Protein AF-A0A7W1RZV7-F1 (afdb_monomer_lite)

Structure (mmCIF, N/CA/C/O backbone):
data_AF-A0A7W1RZV7-F1
#
_entry.id   AF-A0A7W1RZV7-F1
#
loop_
_atom_site.group_PDB
_atom_site.id
_atom_site.type_symbol
_atom_site.label_atom_id
_atom_site.label_alt_id
_atom_site.label_comp_id
_atom_site.label_asym_id
_atom_site.label_entity_id
_atom_site.label_seq_id
_atom_site.pdbx_PDB_ins_code
_atom_site.Cartn_x
_atom_site.Cartn_y
_atom_site.Cartn_z
_atom_site.occupancy
_atom_site.B_iso_or_equiv
_atom_site.auth_seq_id
_atom_site.auth_comp_id
_atom_site.auth_asym_id
_atom_site.auth_atom_id
_atom_site.pdbx_PDB_model_num
ATOM 1 N N . ALA A 1 1 ? 4.632 -52.947 -10.128 1.00 43.88 1 ALA A N 1
ATOM 2 C CA . ALA A 1 1 ? 5.391 -51.691 -9.987 1.00 43.88 1 ALA A CA 1
ATOM 3 C C . ALA A 1 1 ? 4.557 -50.748 -9.134 1.00 43.88 1 ALA A C 1
ATOM 5 O O . ALA A 1 1 ? 3.543 -50.253 -9.605 1.00 43.88 1 ALA A O 1
ATOM 6 N N . THR A 1 2 ? 4.901 -50.614 -7.857 1.00 37.84 2 THR A N 1
ATOM 7 C CA . THR A 1 2 ? 4.129 -49.839 -6.877 1.00 37.84 2 THR A CA 1
ATOM 8 C C . THR A 1 2 ? 4.769 -48.458 -6.774 1.00 37.84 2 THR A C 1
ATOM 10 O O . THR A 1 2 ? 5.942 -48.366 -6.418 1.00 37.84 2 THR A O 1
ATOM 13 N N . LEU A 1 3 ? 4.042 -47.400 -7.146 1.00 41.28 3 LEU A N 1
ATOM 14 C CA . LEU A 1 3 ? 4.516 -46.022 -7.005 1.00 41.28 3 LEU A CA 1
ATOM 15 C C . LEU A 1 3 ? 4.566 -45.650 -5.518 1.00 41.28 3 LEU A C 1
ATOM 17 O O . LEU A 1 3 ? 3.535 -45.599 -4.852 1.00 41.28 3 LEU A O 1
ATOM 21 N N . ALA A 1 4 ? 5.767 -45.381 -5.010 1.00 38.34 4 ALA A N 1
ATOM 22 C CA . ALA A 1 4 ? 5.963 -44.762 -3.709 1.00 38.34 4 ALA A CA 1
ATOM 23 C C . ALA A 1 4 ? 5.724 -43.250 -3.840 1.00 38.34 4 ALA A C 1
ATOM 25 O O . ALA A 1 4 ? 6.467 -42.557 -4.532 1.00 38.34 4 ALA A O 1
ATOM 26 N N . ALA A 1 5 ? 4.676 -42.747 -3.189 1.00 40.91 5 ALA A N 1
ATOM 27 C CA . ALA A 1 5 ? 4.451 -41.318 -3.027 1.00 40.91 5 ALA A CA 1
ATOM 28 C C . ALA A 1 5 ? 5.449 -40.772 -1.996 1.00 40.91 5 ALA A C 1
ATOM 30 O O . ALA A 1 5 ? 5.376 -41.089 -0.809 1.00 40.91 5 ALA A O 1
ATOM 31 N N . THR A 1 6 ? 6.399 -39.961 -2.450 1.00 38.22 6 THR A N 1
ATOM 32 C CA . THR A 1 6 ? 7.282 -39.182 -1.583 1.00 38.22 6 THR A CA 1
ATOM 33 C C . THR A 1 6 ? 6.483 -38.049 -0.945 1.00 38.22 6 THR A C 1
ATOM 35 O O . THR A 1 6 ? 6.155 -37.054 -1.586 1.00 38.22 6 THR A O 1
ATOM 38 N N . PHE A 1 7 ? 6.166 -38.196 0.341 1.00 38.28 7 PHE A N 1
ATOM 39 C CA . PHE A 1 7 ? 5.696 -37.089 1.166 1.00 38.28 7 PHE A CA 1
ATOM 40 C C . PHE A 1 7 ? 6.857 -36.113 1.386 1.00 38.28 7 PHE A C 1
ATOM 42 O O . PHE A 1 7 ? 7.828 -36.433 2.072 1.00 38.28 7 PHE A O 1
ATOM 49 N N . VAL A 1 8 ? 6.757 -34.915 0.811 1.00 42.56 8 VAL A N 1
ATOM 50 C CA . VAL A 1 8 ? 7.601 -33.786 1.210 1.00 42.56 8 VAL A CA 1
ATOM 51 C C . VAL A 1 8 ? 7.093 -33.316 2.570 1.00 42.56 8 VAL A C 1
ATOM 53 O O . VAL A 1 8 ? 5.969 -32.830 2.689 1.00 42.56 8 VAL A O 1
ATOM 56 N N . ALA A 1 9 ? 7.899 -33.516 3.609 1.00 41.56 9 ALA A N 1
ATOM 57 C CA . ALA A 1 9 ? 7.605 -33.009 4.940 1.00 41.56 9 ALA A CA 1
ATOM 58 C C . ALA A 1 9 ? 7.551 -31.473 4.912 1.00 41.56 9 ALA A C 1
ATOM 60 O O . ALA A 1 9 ? 8.432 -30.824 4.344 1.00 41.56 9 ALA A O 1
ATOM 61 N N . ALA A 1 10 ? 6.524 -30.895 5.537 1.00 43.62 10 ALA A N 1
ATOM 62 C CA . ALA A 1 10 ? 6.472 -29.460 5.789 1.00 43.62 10 ALA A CA 1
ATOM 63 C C . ALA A 1 10 ? 7.695 -29.034 6.629 1.00 43.62 10 ALA A C 1
ATOM 65 O O . ALA A 1 10 ? 8.123 -29.802 7.499 1.00 43.62 10 ALA A O 1
ATOM 66 N N . PRO A 1 11 ? 8.270 -27.839 6.397 1.00 48.16 11 PRO A N 1
ATOM 67 C CA . PRO A 1 11 ? 9.426 -27.386 7.159 1.00 48.16 11 PRO A CA 1
ATOM 68 C C . PRO A 1 11 ? 9.093 -27.335 8.653 1.00 48.16 11 PRO A C 1
ATOM 70 O O . PRO A 1 11 ? 8.019 -26.880 9.057 1.00 48.16 11 PRO A O 1
ATOM 73 N N . ALA A 1 12 ? 10.020 -27.833 9.473 1.00 49.38 12 ALA A N 1
ATOM 74 C CA . ALA A 1 12 ? 9.875 -27.873 10.920 1.00 49.38 12 ALA A CA 1
ATOM 75 C C . ALA A 1 12 ? 9.650 -26.464 11.485 1.00 49.38 12 ALA A C 1
ATOM 77 O O . ALA A 1 12 ? 10.332 -25.511 11.106 1.00 49.38 12 ALA A O 1
ATOM 78 N N . LYS A 1 13 ? 8.697 -26.340 12.416 1.00 44.41 13 LYS A N 1
ATOM 79 C CA . LYS A 1 13 ? 8.433 -25.087 13.123 1.00 44.41 13 LYS A CA 1
ATOM 80 C C . LYS A 1 13 ? 9.678 -24.717 13.954 1.00 44.41 13 LYS A C 1
ATOM 82 O O . LYS A 1 13 ? 10.073 -25.517 14.803 1.00 44.41 13 LYS A O 1
ATOM 87 N N . PRO A 1 14 ? 10.297 -23.549 13.736 1.00 48.47 14 PRO A N 1
ATOM 88 C CA . PRO A 1 14 ? 11.437 -23.091 14.533 1.00 48.47 14 PRO A CA 1
ATOM 89 C C . PRO A 1 14 ? 11.080 -22.924 16.026 1.00 48.47 14 PRO A C 1
ATOM 91 O O . PRO A 1 14 ? 9.903 -22.754 16.371 1.00 48.47 14 PRO A O 1
ATOM 94 N N . PRO A 1 15 ? 12.079 -22.999 16.928 1.00 41.41 15 PRO A N 1
ATOM 95 C CA . PRO A 1 15 ? 11.865 -23.042 18.372 1.00 41.41 15 PRO A CA 1
ATOM 96 C C . PRO A 1 15 ? 11.201 -21.764 18.930 1.00 41.41 15 PRO A C 1
ATOM 98 O O . PRO A 1 15 ? 11.397 -20.668 18.403 1.00 41.41 15 PRO A O 1
ATOM 101 N N . PRO A 1 16 ? 10.430 -21.880 20.030 1.00 49.38 16 P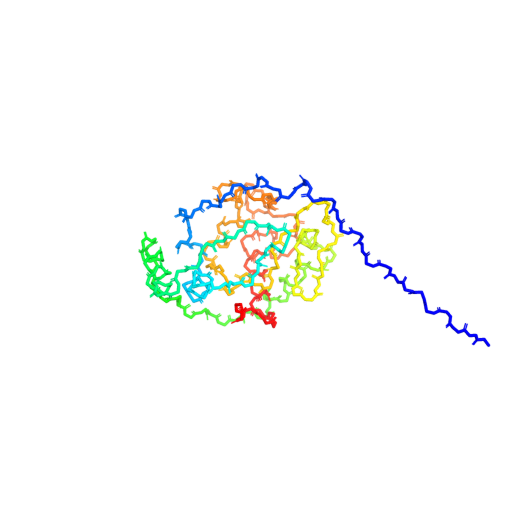RO A N 1
ATOM 102 C CA . PRO A 1 16 ? 9.517 -20.841 20.526 1.00 49.38 16 PRO A CA 1
ATOM 103 C C . PRO A 1 16 ? 10.180 -19.569 21.089 1.00 49.38 16 PRO A C 1
ATOM 105 O O . PRO A 1 16 ? 9.471 -18.615 21.402 1.00 49.38 16 PRO A O 1
ATOM 108 N N . THR A 1 17 ? 11.506 -19.516 21.215 1.00 47.91 17 THR A N 1
ATOM 109 C CA . THR A 1 17 ? 12.229 -18.429 21.899 1.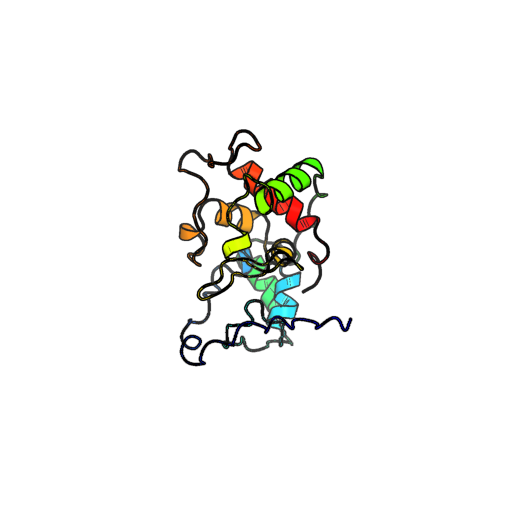00 47.91 17 THR A CA 1
ATOM 110 C C . THR A 1 17 ? 12.675 -17.273 20.996 1.00 47.91 17 THR A C 1
ATOM 112 O O . THR A 1 17 ? 13.145 -16.271 21.517 1.00 47.91 17 THR A O 1
ATOM 115 N N . MET A 1 18 ? 12.488 -17.343 19.671 1.00 47.22 18 MET A N 1
ATOM 116 C CA . MET A 1 18 ? 12.805 -16.231 18.747 1.00 47.22 18 MET A CA 1
ATOM 117 C C . MET A 1 18 ? 11.629 -15.266 18.482 1.00 47.22 18 MET A C 1
ATOM 119 O O . MET A 1 18 ? 11.774 -14.307 17.731 1.00 47.22 18 MET A O 1
ATOM 123 N N . TYR A 1 19 ? 10.453 -15.496 19.080 1.00 53.09 19 TYR A N 1
ATOM 124 C CA . TYR A 1 19 ? 9.195 -14.841 18.671 1.00 53.09 19 TYR A CA 1
ATOM 125 C C . TYR A 1 19 ? 8.619 -13.819 19.667 1.00 53.09 19 TYR A C 1
ATOM 127 O O . TYR A 1 19 ? 7.520 -13.309 19.437 1.00 53.09 19 TYR A O 1
ATOM 135 N N . ALA A 1 20 ? 9.316 -13.528 20.770 1.00 49.06 20 ALA A N 1
ATOM 136 C CA . ALA A 1 20 ? 8.709 -12.873 21.933 1.00 49.06 20 ALA A CA 1
ATOM 137 C C . ALA A 1 20 ? 8.856 -11.338 22.025 1.00 49.06 20 ALA A C 1
ATOM 139 O O . ALA A 1 20 ? 8.006 -10.723 22.659 1.00 49.06 20 ALA A O 1
ATOM 140 N N . ASP A 1 21 ? 9.812 -10.687 21.350 1.00 58.44 21 ASP A N 1
ATOM 141 C CA . ASP A 1 21 ? 10.202 -9.314 21.745 1.00 58.44 21 ASP A CA 1
ATOM 142 C C . ASP A 1 21 ? 10.039 -8.235 20.657 1.00 58.44 21 ASP A C 1
ATOM 144 O O . ASP A 1 21 ? 10.818 -7.283 20.596 1.00 58.44 21 ASP A O 1
ATOM 148 N N . ARG A 1 22 ? 9.028 -8.327 19.776 1.00 67.75 22 ARG A N 1
ATOM 149 C CA . ARG A 1 22 ? 8.670 -7.154 18.950 1.00 67.75 22 ARG A CA 1
ATOM 150 C C . ARG A 1 22 ? 7.714 -6.239 19.719 1.00 67.75 22 ARG A C 1
ATOM 152 O O . ARG A 1 22 ? 6.613 -6.690 20.047 1.00 67.75 22 ARG A O 1
ATOM 159 N N . PRO A 1 23 ? 8.082 -4.965 19.966 1.00 77.50 23 PRO A N 1
ATOM 160 C CA . PRO A 1 23 ? 7.187 -4.021 20.618 1.00 77.50 23 PRO A CA 1
ATOM 161 C C . PRO A 1 23 ? 5.924 -3.812 19.779 1.00 77.50 23 PRO A C 1
ATOM 163 O O . PRO A 1 23 ? 5.917 -4.015 18.558 1.00 77.50 23 PRO A O 1
ATOM 166 N N . ALA A 1 24 ? 4.849 -3.388 20.445 1.00 83.06 24 ALA A N 1
ATOM 167 C CA . ALA A 1 24 ? 3.636 -2.982 19.753 1.00 83.06 24 ALA A CA 1
ATOM 168 C C . ALA A 1 24 ? 3.963 -1.901 18.707 1.00 83.06 24 ALA A C 1
ATOM 170 O O . ALA A 1 24 ? 4.771 -1.008 18.981 1.00 83.06 24 ALA A O 1
ATOM 171 N N . PRO A 1 25 ? 3.376 -1.980 17.500 1.00 84.62 25 PRO A N 1
ATOM 172 C CA . PRO A 1 25 ? 3.656 -1.005 16.459 1.00 84.62 25 PRO A CA 1
ATOM 173 C C . PRO A 1 25 ? 3.166 0.381 16.884 1.00 84.62 25 PRO A C 1
ATOM 175 O O . PRO A 1 25 ? 2.101 0.518 17.488 1.00 84.62 25 PRO A O 1
ATOM 178 N N . HIS A 1 26 ? 3.913 1.419 16.511 1.00 88.00 26 HIS A N 1
ATOM 179 C CA . HIS A 1 26 ? 3.430 2.789 16.635 1.00 88.00 26 HIS A CA 1
ATOM 180 C C . HIS A 1 26 ? 2.193 2.988 15.754 1.00 88.00 26 HIS A C 1
ATOM 182 O O . HIS A 1 26 ? 2.196 2.648 14.571 1.00 88.00 26 HIS A O 1
ATOM 188 N N . LEU A 1 27 ? 1.139 3.565 16.332 1.00 89.62 27 LEU A N 1
ATOM 189 C CA . LEU A 1 27 ? -0.124 3.835 15.636 1.00 89.62 27 LEU A CA 1
ATOM 190 C C . LEU A 1 27 ? -0.224 5.272 15.114 1.00 89.62 27 LEU A C 1
ATOM 192 O O . LEU A 1 27 ? -1.259 5.648 14.575 1.00 89.62 27 LEU A O 1
ATOM 196 N N . THR A 1 28 ? 0.847 6.062 15.240 1.00 90.31 28 THR A N 1
ATOM 197 C CA . THR A 1 28 ? 0.875 7.486 14.875 1.00 90.31 28 THR A CA 1
ATOM 198 C C . THR A 1 28 ? 0.350 7.737 13.467 1.00 90.31 28 THR A C 1
ATOM 200 O O . THR A 1 28 ? -0.430 8.656 13.289 1.00 90.31 28 THR A O 1
ATOM 203 N N . GLN A 1 29 ? 0.723 6.899 12.493 1.00 91.75 29 GLN A N 1
ATOM 204 C CA . GLN A 1 29 ? 0.330 7.045 11.084 1.00 91.75 29 GLN A CA 1
ATOM 205 C C . GLN A 1 29 ? -0.828 6.122 10.674 1.00 91.75 29 GLN A C 1
ATOM 207 O O . GLN A 1 29 ? -1.108 5.973 9.487 1.00 91.75 29 GLN A O 1
ATOM 212 N N . ALA A 1 30 ? -1.506 5.461 11.621 1.00 94.50 30 ALA A N 1
ATOM 213 C CA . ALA A 1 30 ? -2.527 4.461 11.299 1.00 94.50 30 ALA A CA 1
ATOM 214 C C . ALA A 1 30 ? -3.658 5.039 10.429 1.00 94.50 30 ALA A C 1
ATOM 216 O O . ALA A 1 30 ? -4.078 4.391 9.473 1.00 94.50 30 ALA A O 1
ATOM 217 N N . GLY A 1 31 ? -4.087 6.272 10.712 1.00 96.50 31 GLY A N 1
ATOM 218 C CA . GLY A 1 31 ? -5.152 6.956 9.976 1.00 96.50 31 GLY A CA 1
ATOM 219 C C . GLY A 1 31 ? -4.792 7.407 8.560 1.00 96.50 31 GLY A C 1
ATOM 220 O O . GLY A 1 31 ? -5.653 7.417 7.679 1.00 96.50 31 GLY A O 1
ATOM 221 N N . ASP A 1 32 ? -3.524 7.751 8.328 1.00 96.31 32 ASP A N 1
ATOM 222 C CA . ASP A 1 32 ? -3.000 8.062 6.993 1.00 96.31 32 ASP A CA 1
ATOM 223 C C . ASP A 1 32 ? -2.730 6.791 6.174 1.00 96.31 32 ASP A C 1
ATOM 225 O O . ASP A 1 32 ? -2.926 6.749 4.959 1.00 96.31 32 ASP A O 1
ATOM 229 N N . LYS A 1 33 ? -2.326 5.717 6.853 1.00 96.19 33 LYS A N 1
ATOM 230 C CA . LYS A 1 33 ? -1.939 4.449 6.244 1.00 96.19 33 LYS A CA 1
ATOM 231 C C . LYS A 1 33 ? -3.112 3.565 5.847 1.00 96.19 33 LYS A C 1
ATOM 233 O O . LYS A 1 33 ? -3.096 3.001 4.753 1.00 96.19 33 LYS A O 1
ATOM 238 N N . LEU A 1 34 ? -4.069 3.358 6.750 1.00 96.88 34 LEU A N 1
ATOM 239 C CA . LEU A 1 34 ? -5.011 2.240 6.688 1.00 96.88 34 LEU A CA 1
ATOM 240 C C . LEU A 1 34 ? -6.423 2.688 6.296 1.00 96.88 34 LEU A C 1
ATOM 242 O O . LEU A 1 34 ? -6.919 3.709 6.767 1.00 96.88 34 LEU A O 1
ATOM 246 N N . ARG A 1 35 ? -7.105 1.911 5.450 1.00 97.69 35 ARG A N 1
ATOM 247 C CA . ARG A 1 35 ? -8.531 2.079 5.078 1.00 97.69 35 ARG A CA 1
ATOM 248 C C . ARG A 1 35 ? -9.457 1.902 6.286 1.00 97.69 35 ARG A C 1
ATOM 250 O O . ARG A 1 35 ? -9.283 0.904 6.983 1.00 97.69 35 ARG A O 1
ATOM 257 N N . PRO A 1 36 ? -10.404 2.824 6.578 1.00 97.56 36 PRO A N 1
ATOM 258 C CA . PRO A 1 36 ? -11.332 2.661 7.699 1.00 97.56 36 PRO A CA 1
ATOM 259 C C . PRO A 1 36 ? -12.125 1.358 7.619 1.00 97.56 36 PRO A C 1
ATOM 261 O O . PRO A 1 36 ? -12.311 0.694 8.632 1.00 97.56 36 PRO A O 1
ATOM 264 N N . GLU A 1 37 ? -12.483 0.947 6.404 1.00 95.50 37 GLU A N 1
ATOM 265 C CA . GLU A 1 37 ? -13.213 -0.286 6.098 1.00 95.50 37 GLU A CA 1
ATOM 266 C C . GLU A 1 37 ? -12.418 -1.539 6.475 1.00 95.50 37 GLU A C 1
ATOM 268 O O . GLU A 1 37 ? -12.994 -2.544 6.878 1.00 95.50 37 GLU A O 1
ATOM 273 N N . TRP A 1 38 ? -11.088 -1.469 6.389 1.00 95.25 38 TRP A N 1
ATOM 274 C CA . TRP A 1 38 ? -10.194 -2.532 6.842 1.00 95.25 38 TRP A CA 1
ATOM 275 C C . TRP A 1 38 ? -9.885 -2.419 8.342 1.00 95.25 38 TRP A C 1
ATOM 277 O O . TRP A 1 38 ? -9.834 -3.419 9.056 1.00 95.25 38 TRP A O 1
ATOM 287 N N . MET A 1 39 ? -9.694 -1.195 8.847 1.00 95.81 39 MET A N 1
ATOM 288 C CA . MET A 1 39 ? -9.381 -0.944 10.255 1.00 95.81 39 MET A CA 1
ATOM 289 C C . MET A 1 39 ? -10.515 -1.357 11.186 1.00 95.81 39 MET A C 1
ATOM 291 O O . MET A 1 39 ? -10.234 -1.945 12.223 1.00 95.81 39 MET A O 1
ATOM 295 N N . ALA A 1 40 ? -11.769 -1.053 10.850 1.00 96.56 40 ALA A N 1
ATOM 296 C CA . ALA A 1 40 ? -12.912 -1.308 11.722 1.00 96.56 40 ALA A CA 1
ATOM 297 C C . ALA A 1 40 ? -13.041 -2.794 12.123 1.00 96.56 40 ALA A C 1
ATOM 299 O O . ALA A 1 40 ? -12.994 -3.073 13.323 1.00 96.56 40 ALA A O 1
ATOM 300 N N . PRO A 1 41 ? -13.109 -3.776 11.200 1.00 94.25 41 PRO A N 1
ATOM 301 C CA . PRO A 1 41 ? -13.142 -5.187 11.592 1.00 94.25 41 PRO A CA 1
ATOM 302 C C . PRO A 1 41 ? -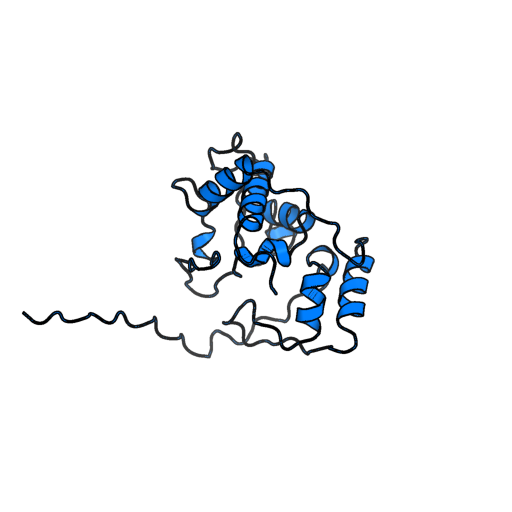11.855 -5.624 12.312 1.00 94.25 41 PRO A C 1
ATOM 304 O O . PRO A 1 41 ? -11.915 -6.407 13.261 1.00 94.25 41 PRO A O 1
ATOM 307 N N . PHE A 1 42 ? -10.693 -5.073 11.936 1.00 93.25 42 PHE A N 1
ATOM 308 C CA . PHE A 1 42 ? -9.425 -5.381 12.602 1.00 93.25 42 PHE A CA 1
ATOM 309 C C . PHE A 1 42 ? -9.385 -4.903 14.068 1.00 93.25 42 PHE A C 1
ATOM 311 O O . PHE A 1 42 ? -8.906 -5.623 14.943 1.00 93.25 42 PHE A O 1
ATOM 318 N N . ILE A 1 43 ? -9.907 -3.703 14.344 1.00 95.00 43 ILE A N 1
ATOM 319 C CA . ILE A 1 43 ? -10.000 -3.086 15.677 1.00 95.00 43 ILE A CA 1
ATOM 320 C C . ILE A 1 43 ? -11.091 -3.742 16.519 1.00 95.00 43 ILE A C 1
ATOM 322 O O . ILE A 1 43 ? -10.923 -3.865 17.732 1.00 95.00 43 ILE A O 1
ATOM 326 N N . ALA A 1 44 ? -12.187 -4.187 15.901 1.00 95.56 44 ALA A N 1
ATOM 327 C CA . ALA A 1 44 ? -13.254 -4.882 16.610 1.00 95.56 44 ALA A CA 1
ATOM 328 C C . ALA A 1 44 ? -12.726 -6.149 17.292 1.00 95.56 44 ALA A C 1
ATOM 330 O O . ALA A 1 44 ? -12.984 -6.360 18.479 1.00 95.56 44 ALA A O 1
ATOM 331 N N . GLY A 1 45 ? -11.908 -6.912 16.561 1.00 87.81 45 GLY A N 1
ATOM 332 C CA . GLY A 1 45 ? -11.269 -8.132 17.031 1.00 87.81 45 GLY A CA 1
ATOM 333 C C . GLY A 1 45 ? -12.254 -9.272 17.365 1.00 87.81 45 GLY A C 1
ATOM 334 O O . GLY A 1 45 ? -13.457 -9.051 17.495 1.00 87.81 45 GLY A O 1
ATOM 335 N N . PRO A 1 46 ? -11.745 -10.506 17.546 1.00 84.19 46 PRO A N 1
ATOM 336 C CA . PRO A 1 46 ? -10.428 -10.963 17.106 1.00 84.19 46 PRO A CA 1
ATOM 337 C C . PRO A 1 46 ? -10.358 -11.022 15.570 1.00 84.19 46 PRO A C 1
ATOM 339 O O . PRO A 1 46 ? -11.264 -11.531 14.921 1.00 84.19 46 PRO A O 1
ATOM 342 N N . ALA A 1 47 ? -9.269 -10.513 14.993 1.00 79.88 47 ALA A N 1
ATOM 343 C CA . ALA A 1 47 ? -9.050 -10.497 13.547 1.00 79.88 47 ALA A CA 1
ATOM 344 C C . ALA A 1 47 ? -8.041 -11.570 13.115 1.00 79.88 47 ALA A C 1
ATOM 346 O O . ALA A 1 47 ? -7.196 -12.001 13.911 1.00 79.88 47 ALA A O 1
ATOM 347 N N . ALA A 1 48 ? -8.096 -11.970 11.843 1.00 80.00 48 ALA A N 1
ATOM 348 C CA . ALA A 1 48 ? -7.093 -12.854 11.263 1.00 80.00 48 ALA A CA 1
ATOM 349 C C . ALA A 1 48 ? -5.689 -12.214 11.367 1.00 80.00 48 ALA A C 1
ATOM 351 O O . ALA A 1 48 ? -5.513 -11.022 11.089 1.00 80.00 48 ALA A O 1
ATOM 352 N N . PRO A 1 49 ? -4.658 -12.963 11.800 1.00 78.88 49 PRO A N 1
ATOM 353 C CA . PRO A 1 49 ? -3.336 -12.389 11.996 1.00 78.88 49 PRO A CA 1
ATOM 354 C C . PRO A 1 49 ? -2.653 -12.112 10.651 1.00 78.88 49 PRO A C 1
ATOM 356 O O . PRO A 1 49 ? -2.299 -13.036 9.928 1.00 78.88 49 PRO A O 1
ATOM 359 N N . LEU A 1 50 ? -2.334 -10.842 10.377 1.00 84.19 50 LEU A N 1
ATOM 360 C CA . LEU A 1 50 ? -1.508 -10.440 9.221 1.00 84.19 50 LEU A CA 1
ATOM 361 C C . LEU A 1 50 ? -0.106 -11.072 9.216 1.00 84.19 50 LEU A C 1
ATOM 363 O O . LEU A 1 50 ? 0.546 -11.168 8.179 1.00 84.19 50 LEU A O 1
ATOM 367 N N . ARG A 1 51 ? 0.396 -11.416 10.404 1.00 84.69 51 ARG A N 1
ATOM 368 C CA . ARG A 1 51 ? 1.703 -12.034 10.637 1.00 84.69 51 ARG A CA 1
ATOM 369 C C . ARG A 1 51 ? 1.481 -13.236 11.552 1.00 84.69 51 ARG A C 1
ATOM 371 O O . ARG A 1 51 ? 1.548 -13.069 12.770 1.00 84.69 51 ARG A O 1
ATOM 378 N N . PRO A 1 52 ? 1.184 -14.429 11.007 1.00 80.44 52 PRO A N 1
ATOM 379 C CA . PRO A 1 52 ? 0.855 -15.610 11.813 1.00 80.44 52 PRO A CA 1
ATOM 380 C C . PRO A 1 52 ? 1.950 -16.007 12.813 1.00 80.44 52 PRO A C 1
ATOM 382 O O . PRO A 1 52 ? 1.659 -16.573 13.862 1.00 80.44 52 PRO A O 1
ATOM 385 N N . TRP A 1 53 ? 3.202 -15.661 12.507 1.00 81.25 53 TRP A N 1
ATOM 386 C CA . TRP A 1 53 ? 4.379 -15.876 13.349 1.00 81.25 53 TRP A CA 1
ATOM 387 C C . TRP A 1 53 ? 4.511 -14.882 14.518 1.00 81.25 53 TRP A C 1
ATOM 389 O O . TRP A 1 53 ? 5.331 -15.098 15.404 1.00 81.25 53 TRP A O 1
ATOM 399 N N . LEU A 1 54 ? 3.736 -13.791 14.547 1.00 82.62 54 LEU A N 1
ATOM 400 C CA . LEU A 1 54 ? 3.750 -12.821 15.642 1.00 82.62 54 LEU A CA 1
ATOM 401 C C . LEU A 1 54 ? 2.740 -13.242 16.715 1.00 82.62 54 LEU A C 1
ATOM 403 O O . LEU A 1 54 ? 1.545 -13.355 16.432 1.00 82.62 54 LEU A O 1
ATOM 407 N N . HIS A 1 55 ? 3.206 -13.451 17.948 1.00 82.25 55 HIS A N 1
ATOM 408 C CA . HIS A 1 55 ? 2.346 -13.844 19.072 1.00 82.25 55 HIS A CA 1
ATOM 409 C C . HIS A 1 55 ? 1.613 -12.662 19.719 1.00 82.25 55 HIS A C 1
ATOM 411 O O . HIS A 1 55 ? 0.564 -12.863 20.325 1.00 82.25 55 HIS A O 1
ATOM 417 N N . LEU A 1 56 ? 2.127 -11.436 19.564 1.00 84.19 56 LEU A N 1
ATOM 418 C CA . LEU A 1 56 ? 1.471 -10.224 20.053 1.00 84.19 56 LEU A CA 1
ATOM 419 C C . LEU A 1 56 ? 0.057 -10.097 19.457 1.00 84.19 56 LEU A C 1
ATOM 421 O O . LEU A 1 56 ? -0.148 -10.273 18.248 1.00 84.19 56 LEU A O 1
ATOM 425 N N . ARG A 1 57 ? -0.924 -9.785 20.311 1.00 83.75 57 ARG A N 1
ATOM 426 C CA . ARG A 1 57 ? -2.326 -9.582 19.926 1.00 83.75 57 ARG A CA 1
ATOM 427 C C . ARG A 1 57 ? -2.807 -8.213 20.378 1.00 83.75 57 ARG A C 1
ATOM 429 O O . ARG A 1 57 ? -2.549 -7.795 21.503 1.00 83.75 57 ARG A O 1
ATOM 436 N N . MET A 1 58 ? -3.503 -7.530 19.477 1.00 86.62 58 MET A N 1
ATOM 437 C CA . MET A 1 58 ? -4.189 -6.283 19.785 1.00 86.62 58 MET A CA 1
ATOM 438 C C . MET A 1 58 ? -5.478 -6.607 20.560 1.00 86.62 58 MET A C 1
ATOM 440 O O . MET A 1 58 ? -6.180 -7.538 20.158 1.00 86.62 58 MET A O 1
ATOM 444 N N . PRO A 1 59 ? -5.802 -5.887 21.649 1.00 88.19 59 PRO A N 1
ATOM 445 C CA . PRO A 1 59 ? -7.114 -5.988 22.281 1.00 88.19 59 PRO A CA 1
ATOM 446 C C . PRO A 1 59 ? -8.233 -5.647 21.288 1.00 88.19 59 PRO A C 1
ATOM 448 O O . PRO A 1 59 ? -8.039 -4.817 20.400 1.00 88.19 59 PRO A O 1
ATOM 451 N N . GLY A 1 60 ? -9.395 -6.283 21.444 1.00 92.06 60 GLY A N 1
ATOM 452 C CA . GLY A 1 60 ? -10.584 -5.971 20.650 1.00 92.06 60 GLY A CA 1
ATOM 453 C C . GLY A 1 60 ? -11.380 -4.814 21.254 1.00 92.06 60 GLY A C 1
ATOM 454 O O . GLY A 1 60 ? -11.585 -4.764 22.467 1.00 92.06 60 GLY A O 1
ATOM 455 N N . PHE A 1 61 ? -11.857 -3.906 20.406 1.00 94.50 61 PHE A N 1
ATOM 456 C CA . PHE A 1 61 ? -12.654 -2.733 20.776 1.00 94.50 61 PHE A CA 1
ATOM 457 C C . PHE A 1 61 ? -13.996 -2.710 20.028 1.00 94.50 61 PHE A C 1
ATOM 459 O O . PHE A 1 61 ? -14.398 -1.674 19.504 1.00 94.50 61 PHE A O 1
ATOM 466 N N . ALA A 1 62 ? -14.689 -3.854 19.975 1.00 93.94 62 ALA A N 1
ATOM 467 C CA . ALA A 1 62 ? -15.890 -4.093 19.163 1.00 93.94 62 ALA A CA 1
ATOM 468 C C . ALA A 1 62 ? -16.902 -2.932 19.126 1.00 93.94 62 ALA A C 1
ATOM 470 O O . ALA A 1 62 ? -17.264 -2.483 18.043 1.00 93.94 62 ALA A O 1
ATOM 471 N N . TRP A 1 63 ? -17.309 -2.392 20.281 1.00 96.19 63 TRP A N 1
ATOM 472 C CA . TRP A 1 63 ? -18.316 -1.321 20.343 1.00 96.19 63 TRP A CA 1
ATOM 473 C C . TRP A 1 63 ? -17.894 0.003 19.701 1.00 96.19 63 TRP A C 1
ATOM 475 O O . TRP A 1 63 ? -18.753 0.754 19.255 1.00 96.19 63 TRP A O 1
ATOM 485 N N . ASN A 1 64 ? -16.593 0.298 19.659 1.00 96.81 64 ASN A N 1
ATOM 486 C CA . ASN A 1 64 ? -16.073 1.582 19.187 1.00 96.81 64 ASN A CA 1
ATOM 487 C C . ASN A 1 64 ? -15.252 1.444 17.902 1.00 96.81 64 ASN A C 1
ATOM 489 O O . ASN A 1 64 ? -14.650 2.418 17.465 1.00 96.81 64 ASN A O 1
ATOM 493 N N . ALA A 1 65 ? -15.179 0.251 17.311 1.00 97.06 65 ALA A N 1
ATOM 494 C CA . ALA A 1 65 ? -14.207 -0.042 16.267 1.00 97.06 65 ALA A CA 1
ATOM 495 C C . ALA A 1 65 ? -14.378 0.837 15.022 1.00 97.06 65 ALA A C 1
ATOM 497 O O . ALA A 1 65 ? -13.399 1.375 14.508 1.00 97.06 65 ALA A O 1
ATOM 498 N N . GLU A 1 66 ? -15.622 1.037 14.588 1.00 97.69 66 GLU A N 1
ATOM 499 C CA . GLU A 1 66 ? -15.953 1.927 13.476 1.00 97.69 66 GLU A CA 1
ATOM 500 C C . GLU A 1 66 ? -15.618 3.388 13.803 1.00 97.69 66 GLU A C 1
ATOM 502 O O . GLU A 1 66 ? -14.912 4.044 13.038 1.00 97.69 66 GLU A O 1
ATOM 507 N N . LEU A 1 67 ? -16.033 3.873 14.978 1.00 98.06 67 LEU A N 1
ATOM 508 C CA . LEU A 1 67 ? -15.756 5.241 15.421 1.00 98.06 67 LEU A CA 1
ATOM 509 C C . LEU A 1 67 ? -14.247 5.514 15.536 1.00 98.06 67 LEU A C 1
ATOM 511 O O . LEU A 1 67 ? -13.776 6.571 15.121 1.00 98.06 67 LEU A O 1
ATOM 515 N N . ILE A 1 68 ? -13.474 4.557 16.060 1.00 97.44 68 ILE A N 1
ATOM 516 C CA . ILE A 1 68 ? -12.011 4.650 16.149 1.00 97.44 68 ILE A CA 1
ATOM 517 C C . ILE A 1 68 ? -11.400 4.671 14.744 1.00 97.44 68 ILE A C 1
ATOM 519 O O . ILE A 1 68 ? -10.558 5.521 14.465 1.00 97.44 68 ILE A O 1
ATOM 523 N N . ALA A 1 69 ? -11.818 3.770 13.849 1.00 97.75 69 ALA A N 1
ATOM 524 C CA . ALA A 1 69 ? -11.300 3.702 12.484 1.00 97.75 69 ALA A CA 1
ATOM 525 C C . ALA A 1 69 ? -11.552 5.005 11.703 1.00 97.75 69 ALA A C 1
ATOM 527 O O . ALA A 1 69 ? -10.632 5.553 11.089 1.00 97.75 69 ALA A O 1
ATOM 528 N N . GLN A 1 70 ? -12.776 5.531 11.771 1.00 98.25 70 GLN A N 1
ATOM 529 C CA . GLN A 1 70 ? -13.156 6.793 11.137 1.00 98.25 70 GLN A CA 1
ATOM 530 C C . GLN A 1 70 ? -12.416 7.979 11.766 1.00 98.25 70 GLN A C 1
ATOM 532 O O . GLN A 1 70 ? -11.832 8.790 11.047 1.00 98.25 70 GLN A O 1
ATOM 537 N N . GLY A 1 71 ? -12.363 8.046 13.100 1.00 97.88 71 GLY A N 1
ATOM 538 C CA . GLY A 1 71 ? -11.686 9.115 13.831 1.00 97.88 71 GLY A CA 1
ATOM 539 C C . GLY A 1 71 ? -10.184 9.182 13.544 1.00 97.88 71 GLY A C 1
ATOM 540 O O . GLY A 1 71 ? -9.654 10.270 13.329 1.00 97.88 71 GLY A O 1
ATOM 541 N N . LEU A 1 72 ? -9.500 8.033 13.461 1.00 97.75 72 LEU A N 1
ATOM 542 C CA . LEU A 1 72 ? -8.085 7.970 13.072 1.00 97.75 72 LEU A CA 1
ATOM 543 C C . LEU A 1 72 ? -7.864 8.507 11.653 1.00 97.75 72 LEU A C 1
ATOM 545 O O . LEU A 1 72 ? -6.919 9.260 11.420 1.00 97.75 72 LEU A O 1
ATOM 549 N N . ALA A 1 73 ? -8.728 8.144 10.701 1.00 98.06 73 ALA A N 1
ATOM 550 C CA . ALA A 1 73 ? -8.645 8.662 9.338 1.00 98.06 73 ALA A CA 1
ATOM 551 C C . ALA A 1 73 ? -8.855 10.183 9.293 1.00 98.06 73 ALA A C 1
ATOM 553 O O . ALA A 1 73 ? -8.041 10.905 8.712 1.00 98.06 73 ALA A O 1
ATOM 554 N N . GLN A 1 74 ? -9.891 10.677 9.971 1.00 97.94 74 GLN A N 1
ATOM 555 C CA . GLN A 1 74 ? -10.204 12.104 10.034 1.00 97.94 74 GLN A CA 1
ATOM 556 C C . GLN A 1 74 ? -9.117 12.915 10.746 1.00 97.94 74 GLN A C 1
ATOM 558 O O . GLN A 1 74 ? -8.827 14.034 10.325 1.00 97.94 74 GLN A O 1
ATOM 563 N N . SER A 1 75 ? -8.439 12.349 11.752 1.00 97.38 75 SER A N 1
ATOM 564 C CA . SER A 1 75 ? -7.312 13.016 12.421 1.00 97.38 75 SER A CA 1
ATOM 565 C C . SER A 1 75 ? -6.114 13.260 11.494 1.00 97.38 75 SER A C 1
ATOM 567 O O . SER A 1 75 ? -5.237 14.050 11.831 1.00 97.38 75 SER A O 1
ATOM 569 N N . HIS A 1 76 ? -6.070 12.587 10.341 1.00 97.00 76 HIS A N 1
ATOM 570 C CA . HIS A 1 76 ? -5.066 12.759 9.288 1.00 97.00 76 HIS A CA 1
ATOM 571 C C . HIS A 1 76 ? -5.618 13.488 8.052 1.00 97.00 76 HIS A C 1
ATOM 573 O O . HIS A 1 76 ? -4.975 13.500 7.006 1.00 97.00 76 HIS A O 1
ATOM 579 N N . GLY A 1 77 ? -6.805 14.097 8.152 1.00 96.94 77 GLY A N 1
ATOM 580 C CA . GLY A 1 77 ? -7.427 14.838 7.053 1.00 96.94 77 GLY A CA 1
ATOM 581 C C . GLY A 1 77 ? -8.057 13.960 5.968 1.00 96.94 77 GLY A C 1
ATOM 582 O O . GLY A 1 77 ? -8.391 14.467 4.899 1.00 96.94 77 GLY A O 1
ATOM 583 N N . HIS A 1 78 ? -8.236 12.660 6.220 1.00 97.88 78 HIS A N 1
ATOM 584 C CA . HIS A 1 78 ? -8.933 11.755 5.304 1.00 97.88 78 HIS A CA 1
ATOM 585 C C . HIS A 1 78 ? -10.432 11.700 5.608 1.00 97.88 78 HIS A C 1
ATOM 587 O O . HIS A 1 78 ? -10.876 11.955 6.728 1.00 97.88 78 HIS A O 1
ATOM 593 N N . ALA A 1 79 ? -11.226 11.325 4.607 1.00 96.94 79 ALA A N 1
ATOM 594 C CA . ALA A 1 79 ? -12.641 11.035 4.802 1.00 96.94 79 ALA A CA 1
ATOM 595 C C . ALA A 1 79 ? -12.838 9.806 5.725 1.00 96.94 79 ALA A C 1
ATOM 597 O O . ALA A 1 79 ? -11.980 8.919 5.755 1.00 96.94 79 ALA A O 1
ATOM 598 N N . PRO A 1 80 ? -13.966 9.720 6.459 1.00 96.69 80 PRO A N 1
ATOM 599 C CA . PRO A 1 80 ? -14.277 8.567 7.313 1.00 96.69 80 PRO A CA 1
ATOM 600 C C . PRO A 1 80 ? -14.525 7.277 6.512 1.00 96.69 80 PRO A C 1
ATOM 602 O O . PRO A 1 80 ? -14.452 6.188 7.068 1.00 96.69 80 PRO A O 1
ATOM 605 N N . VAL A 1 81 ? -14.786 7.403 5.210 1.00 96.38 81 VAL A N 1
ATOM 606 C CA . VAL A 1 81 ? -14.899 6.308 4.242 1.00 96.38 81 VAL A CA 1
ATOM 607 C C . VAL A 1 81 ? -13.933 6.613 3.105 1.00 96.38 81 VAL A C 1
ATOM 609 O O . VAL A 1 81 ? -13.872 7.749 2.623 1.00 96.38 81 VAL A O 1
ATOM 612 N N . THR A 1 82 ? -13.154 5.620 2.694 1.00 94.38 82 THR A N 1
ATOM 613 C CA . THR A 1 82 ? -12.207 5.740 1.590 1.00 94.38 82 THR A CA 1
ATOM 614 C C . THR A 1 82 ? -12.985 6.011 0.295 1.00 94.38 82 THR A C 1
ATOM 616 O O . THR A 1 82 ? -13.921 5.271 -0.015 1.00 94.38 82 THR A O 1
ATOM 619 N N . PRO A 1 83 ? -12.627 7.045 -0.490 1.00 92.62 83 PRO A N 1
ATOM 620 C CA . PRO A 1 83 ? -13.223 7.258 -1.804 1.00 92.62 83 PRO A CA 1
ATOM 621 C C . PRO A 1 83 ? -13.068 6.025 -2.699 1.00 92.62 83 PRO A C 1
ATOM 623 O O . PRO A 1 83 ? -12.074 5.305 -2.600 1.00 92.62 83 PRO A O 1
ATOM 626 N N . ALA A 1 84 ? -14.029 5.806 -3.597 1.00 91.06 84 ALA A N 1
ATOM 627 C CA . ALA A 1 84 ? -13.943 4.713 -4.557 1.00 91.06 84 ALA A CA 1
ATOM 628 C C . ALA A 1 84 ? -12.663 4.836 -5.399 1.00 91.06 84 ALA A C 1
ATOM 630 O O . ALA A 1 84 ? -12.351 5.906 -5.927 1.00 91.06 84 ALA A O 1
ATOM 631 N N . ASP A 1 85 ? -11.931 3.731 -5.529 1.00 89.81 85 ASP A N 1
ATOM 632 C CA . ASP A 1 85 ? -10.741 3.697 -6.368 1.00 89.81 85 ASP A CA 1
ATOM 633 C C . ASP A 1 85 ? -11.121 3.804 -7.856 1.00 89.81 85 ASP A C 1
ATOM 635 O O . ASP A 1 85 ? -12.125 3.245 -8.302 1.00 89.81 85 ASP A O 1
ATOM 639 N N . ALA A 1 86 ? -10.270 4.452 -8.655 1.00 92.56 86 ALA A N 1
ATOM 640 C C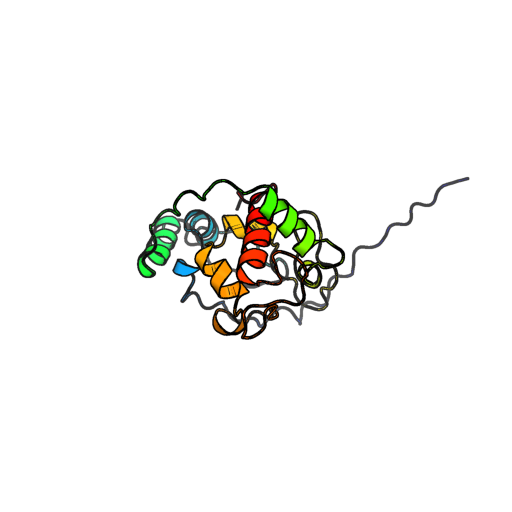A . ALA A 1 86 ? -10.411 4.464 -10.112 1.00 92.56 86 ALA A CA 1
ATOM 641 C C . ALA A 1 86 ? -10.340 3.036 -10.694 1.00 92.56 86 ALA A C 1
ATOM 643 O O . ALA A 1 86 ? -9.674 2.184 -10.100 1.00 92.56 86 ALA A O 1
ATOM 644 N N . PRO A 1 87 ? -10.957 2.741 -11.853 1.00 95.06 87 PRO A N 1
ATOM 645 C CA . PRO A 1 87 ? -10.829 1.431 -12.493 1.00 95.06 87 PRO A CA 1
ATOM 646 C C . PRO A 1 87 ? -9.366 1.000 -12.660 1.00 95.06 87 PRO A C 1
ATOM 648 O O . PRO A 1 87 ? -8.489 1.837 -12.873 1.00 95.06 87 PRO A O 1
ATOM 651 N N . VAL A 1 88 ? -9.102 -0.302 -12.538 1.00 97.19 88 VAL A N 1
ATOM 652 C CA . VAL A 1 88 ? -7.757 -0.852 -12.762 1.00 97.19 88 VAL A CA 1
ATOM 653 C C . VAL A 1 88 ? -7.372 -0.644 -14.223 1.00 97.19 88 VAL A C 1
ATOM 655 O O . VAL A 1 88 ? -8.133 -1.012 -15.118 1.00 97.19 88 VAL A O 1
ATOM 658 N N . ASP A 1 89 ? -6.185 -0.091 -14.463 1.00 97.50 89 ASP A N 1
ATOM 659 C CA . ASP A 1 89 ? -5.607 -0.038 -15.804 1.00 97.50 89 ASP A CA 1
ATOM 660 C C . ASP A 1 89 ? -5.004 -1.415 -16.145 1.00 97.50 89 ASP A C 1
ATOM 662 O O . ASP A 1 89 ? -4.025 -1.827 -15.511 1.00 97.50 89 ASP A O 1
ATOM 666 N N . PRO A 1 90 ? -5.550 -2.143 -17.139 1.00 97.50 90 PRO A N 1
ATOM 667 C CA . PRO A 1 90 ? -5.094 -3.491 -17.462 1.00 97.50 90 PRO A CA 1
ATOM 668 C C . PRO A 1 90 ? -3.669 -3.527 -18.033 1.00 97.50 90 PRO A C 1
ATOM 670 O O . PRO A 1 90 ? -2.963 -4.517 -17.842 1.00 97.50 90 PRO A O 1
ATOM 673 N N . VAL A 1 91 ? -3.216 -2.463 -18.707 1.00 97.69 91 VAL A N 1
ATOM 674 C CA . VAL A 1 91 ? -1.854 -2.379 -19.256 1.00 97.69 91 VAL A CA 1
ATOM 675 C C . VAL A 1 91 ? -0.853 -2.232 -18.115 1.00 97.69 91 VAL A C 1
ATOM 677 O O . VAL A 1 91 ? 0.129 -2.976 -18.051 1.00 97.69 91 VAL A O 1
ATOM 680 N N . HIS A 1 92 ? -1.128 -1.329 -17.173 1.00 97.56 92 HIS A N 1
ATOM 681 C CA . HIS A 1 92 ? -0.286 -1.154 -15.990 1.00 97.56 92 HIS A CA 1
ATOM 682 C C . HIS A 1 92 ? -0.338 -2.379 -15.069 1.00 97.56 92 HIS A C 1
ATOM 684 O O . HIS A 1 92 ? 0.705 -2.806 -14.580 1.00 97.56 92 HIS A O 1
ATOM 690 N N . ALA A 1 93 ? -1.499 -3.016 -14.899 1.00 97.81 93 ALA A N 1
ATOM 691 C CA . ALA A 1 93 ? -1.615 -4.252 -14.125 1.00 97.81 93 ALA A CA 1
ATOM 692 C C . ALA A 1 93 ? -0.777 -5.402 -14.718 1.00 97.81 93 ALA A C 1
ATOM 694 O O . ALA A 1 93 ? -0.117 -6.129 -13.976 1.00 97.81 93 ALA A O 1
ATOM 695 N N . ALA A 1 94 ? -0.728 -5.543 -16.047 1.00 97.75 94 ALA A N 1
ATOM 696 C CA . ALA A 1 94 ? 0.127 -6.539 -16.700 1.00 97.75 94 ALA A CA 1
ATOM 697 C C . ALA A 1 94 ? 1.630 -6.242 -16.521 1.00 97.75 94 ALA A C 1
ATOM 699 O O . ALA A 1 94 ? 2.448 -7.159 -16.432 1.00 97.75 94 ALA A O 1
ATOM 700 N N . ILE A 1 95 ? 2.021 -4.964 -16.453 1.00 98.19 95 ILE A N 1
ATOM 701 C CA . ILE A 1 95 ? 3.398 -4.568 -16.118 1.00 98.19 95 ILE A CA 1
ATOM 702 C C . ILE A 1 95 ? 3.701 -4.878 -14.647 1.00 98.19 95 ILE A C 1
ATOM 704 O O . ILE A 1 95 ? 4.758 -5.432 -14.349 1.00 98.19 95 ILE A O 1
ATOM 708 N N . GLY A 1 96 ? 2.770 -4.584 -13.737 1.00 97.75 96 GLY A N 1
ATOM 709 C CA . GLY A 1 96 ? 2.896 -4.900 -12.315 1.00 97.75 96 GLY A CA 1
ATOM 710 C C . GLY A 1 96 ? 3.090 -6.389 -12.050 1.00 97.75 96 GLY A C 1
ATOM 711 O O . GLY A 1 96 ? 3.939 -6.757 -11.242 1.00 97.75 96 GLY A O 1
ATOM 712 N N . GLU A 1 97 ? 2.391 -7.254 -12.789 1.00 96.62 97 GLU A N 1
ATOM 713 C CA . GLU A 1 97 ? 2.599 -8.705 -12.722 1.00 96.62 97 GLU A CA 1
ATOM 714 C C . GLU A 1 97 ? 4.049 -9.083 -13.053 1.00 96.62 97 GLU A C 1
ATOM 716 O O . GLU A 1 97 ? 4.703 -9.818 -12.309 1.00 96.62 97 GLU A O 1
ATOM 721 N N . LYS A 1 98 ? 4.592 -8.534 -14.148 1.00 97.12 98 LYS A N 1
ATOM 722 C CA . LYS A 1 98 ? 5.985 -8.767 -14.560 1.00 97.12 98 LYS A CA 1
ATOM 723 C C . LYS A 1 98 ? 6.978 -8.233 -13.531 1.00 97.12 98 LYS A C 1
ATOM 725 O O . LYS A 1 98 ? 8.006 -8.864 -13.309 1.00 97.12 98 LYS A O 1
ATOM 730 N N . LEU A 1 99 ? 6.669 -7.115 -12.879 1.00 97.38 99 LEU A N 1
ATOM 731 C CA . LEU A 1 99 ? 7.494 -6.544 -11.814 1.00 97.38 99 LEU A CA 1
ATOM 732 C C . LEU A 1 99 ? 7.481 -7.377 -10.521 1.00 97.38 99 LEU A C 1
ATOM 734 O O . LEU A 1 99 ? 8.412 -7.243 -9.729 1.00 97.38 99 LEU A O 1
ATOM 738 N N . LEU A 1 100 ? 6.485 -8.246 -10.313 1.00 95.56 100 LEU A N 1
ATOM 739 C CA . LEU A 1 100 ? 6.409 -9.157 -9.162 1.00 95.56 100 LEU A CA 1
ATOM 740 C C . LEU A 1 100 ? 6.921 -10.575 -9.458 1.00 95.56 100 LEU A C 1
ATOM 742 O O . LEU A 1 100 ? 7.384 -11.251 -8.539 1.00 95.56 100 LEU A O 1
ATOM 746 N N . HIS A 1 101 ? 6.821 -11.041 -10.708 1.00 91.12 101 HIS A N 1
ATOM 747 C CA . HIS A 1 101 ? 7.053 -12.450 -11.065 1.00 91.12 101 HIS A CA 1
ATOM 748 C C . HIS A 1 101 ? 7.934 -12.695 -12.304 1.00 91.12 101 HIS A C 1
ATOM 750 O O . HIS A 1 101 ? 8.322 -13.835 -12.552 1.00 91.12 101 HIS A O 1
ATOM 756 N N . GLY A 1 102 ? 8.231 -11.673 -13.108 1.00 86.31 102 GLY A N 1
ATOM 757 C CA . GLY A 1 102 ? 9.037 -11.798 -14.324 1.00 86.31 102 GLY A CA 1
ATOM 758 C C . GLY A 1 102 ? 10.541 -11.963 -14.076 1.00 86.31 102 GLY A C 1
ATOM 759 O O . GLY A 1 102 ? 11.028 -11.843 -12.956 1.00 86.31 102 GLY A O 1
ATOM 760 N N . ALA A 1 103 ? 11.297 -12.189 -15.154 1.00 86.12 103 ALA A N 1
ATOM 761 C CA . ALA A 1 103 ? 12.761 -12.297 -15.098 1.00 86.12 103 ALA A CA 1
ATOM 762 C C . ALA A 1 103 ? 13.423 -11.025 -14.531 1.00 86.12 103 ALA A C 1
ATOM 764 O O . ALA A 1 103 ? 14.369 -11.110 -13.754 1.00 86.12 103 ALA A O 1
ATOM 765 N N . ASP A 1 104 ? 12.862 -9.858 -14.856 1.00 90.62 104 ASP A N 1
ATOM 766 C CA . ASP A 1 104 ? 13.304 -8.559 -14.348 1.00 90.62 104 ASP A CA 1
ATOM 767 C C . ASP A 1 104 ? 12.517 -8.099 -13.105 1.00 90.62 104 ASP A C 1
ATOM 769 O O . ASP A 1 104 ? 12.520 -6.913 -12.774 1.00 90.62 104 ASP A O 1
ATOM 773 N N . ALA A 1 105 ? 11.835 -9.001 -12.391 1.00 93.75 105 ALA A N 1
ATOM 774 C CA . ALA A 1 105 ? 11.032 -8.652 -11.219 1.00 93.75 105 ALA A CA 1
ATOM 775 C C . ALA A 1 105 ? 11.860 -8.090 -10.058 1.00 93.75 105 ALA A C 1
ATOM 777 O O . ALA A 1 105 ? 13.053 -8.371 -9.890 1.00 93.75 105 ALA A O 1
ATOM 778 N N . PHE A 1 106 ? 11.212 -7.296 -9.211 1.00 95.25 106 PHE A N 1
ATOM 779 C CA . PHE A 1 106 ? 11.722 -7.009 -7.878 1.00 95.25 106 PHE A CA 1
ATOM 780 C C . PHE A 1 106 ? 11.741 -8.279 -7.021 1.00 95.25 106 PHE A C 1
ATOM 782 O O . PHE A 1 106 ? 11.052 -9.261 -7.285 1.00 95.25 106 PHE A O 1
ATOM 789 N N . ILE A 1 107 ? 12.500 -8.237 -5.931 1.00 91.31 107 ILE A N 1
ATOM 790 C CA . ILE A 1 107 ? 12.655 -9.358 -4.996 1.00 91.31 107 ILE A CA 1
ATOM 791 C C . ILE A 1 107 ? 11.492 -9.479 -3.993 1.00 91.31 107 ILE A C 1
ATOM 793 O O . ILE A 1 107 ? 11.672 -9.958 -2.877 1.00 91.31 107 ILE A O 1
ATOM 797 N N . CYS A 1 108 ? 10.284 -9.050 -4.370 1.00 92.62 108 CYS A N 1
ATOM 798 C CA . CYS A 1 108 ? 9.119 -8.993 -3.481 1.00 92.62 108 CYS A CA 1
ATOM 799 C C . CYS A 1 108 ? 8.793 -10.362 -2.873 1.00 92.62 108 CYS A C 1
ATOM 801 O O . CYS A 1 108 ? 8.540 -10.466 -1.672 1.00 92.62 108 CYS A O 1
ATOM 803 N N . THR A 1 109 ? 8.861 -11.419 -3.688 1.00 91.75 109 THR A N 1
ATOM 804 C CA . THR A 1 109 ? 8.532 -12.786 -3.270 1.00 91.75 109 THR A CA 1
ATOM 805 C C . THR A 1 109 ? 9.564 -13.405 -2.336 1.00 91.75 109 THR A C 1
ATOM 807 O O . THR A 1 109 ? 9.273 -14.434 -1.742 1.00 91.75 109 THR A O 1
ATOM 810 N N . GLN A 1 110 ? 10.755 -12.818 -2.166 1.00 89.81 110 GLN A N 1
ATOM 811 C CA . GLN A 1 110 ? 11.716 -13.330 -1.183 1.00 89.81 110 GLN A CA 1
ATOM 812 C C . GLN A 1 110 ? 11.140 -13.225 0.234 1.00 89.81 110 GLN A C 1
ATOM 814 O O . GLN A 1 110 ? 11.236 -14.178 1.007 1.00 89.81 110 GLN A O 1
ATOM 819 N N . CYS A 1 111 ? 10.459 -12.113 0.531 1.00 89.56 111 CYS A N 1
ATOM 820 C CA . CYS A 1 111 ? 9.905 -11.829 1.854 1.00 89.56 111 CYS A CA 1
ATOM 821 C C . CYS A 1 111 ? 8.378 -11.941 1.919 1.00 89.56 111 CYS A C 1
ATOM 823 O O . CYS A 1 111 ? 7.846 -12.237 2.988 1.00 89.56 111 CYS A O 1
ATOM 825 N N . HIS A 1 112 ? 7.664 -11.683 0.823 1.00 92.44 112 HIS A N 1
ATOM 826 C CA . HIS A 1 112 ? 6.207 -11.597 0.818 1.00 92.44 112 HIS A CA 1
ATOM 827 C C . HIS A 1 112 ? 5.544 -12.753 0.071 1.00 92.44 112 HIS A C 1
ATOM 829 O O . HIS A 1 112 ? 5.963 -13.125 -1.023 1.00 92.44 112 HIS A O 1
ATOM 835 N N . ALA A 1 113 ? 4.459 -13.275 0.645 1.00 91.94 113 ALA A N 1
ATOM 836 C CA . ALA A 1 113 ? 3.491 -14.044 -0.125 1.00 91.94 113 ALA A CA 1
ATOM 837 C C . ALA A 1 113 ? 2.677 -13.105 -1.031 1.00 91.94 113 ALA A C 1
ATOM 839 O O . ALA A 1 113 ? 2.566 -11.904 -0.759 1.00 91.94 113 ALA A O 1
ATOM 840 N N . ILE A 1 114 ? 2.128 -13.662 -2.107 1.00 92.88 114 ILE A N 1
ATOM 841 C CA . ILE A 1 114 ? 1.213 -12.973 -3.018 1.00 92.88 114 ILE A CA 1
ATOM 842 C C . ILE A 1 114 ? 0.043 -13.922 -3.283 1.00 92.88 114 ILE A C 1
ATOM 844 O O . ILE A 1 114 ? 0.107 -14.786 -4.165 1.00 92.88 114 ILE A O 1
ATOM 848 N N . GLY A 1 115 ? -1.003 -13.804 -2.464 1.00 89.06 115 GLY A N 1
ATOM 849 C CA . GLY A 1 115 ? -2.131 -14.728 -2.446 1.00 89.06 115 GLY A CA 1
ATOM 850 C C . GLY A 1 115 ? -1.662 -16.168 -2.226 1.00 89.06 115 GLY A C 1
ATOM 851 O O . GLY A 1 115 ? -0.934 -16.477 -1.286 1.00 89.06 115 GLY A O 1
ATOM 852 N N . ALA A 1 116 ? -2.026 -17.068 -3.142 1.00 86.81 116 ALA A N 1
ATOM 853 C CA . ALA A 1 116 ? -1.642 -18.479 -3.062 1.00 86.81 116 ALA A CA 1
ATOM 854 C C . ALA A 1 116 ? -0.139 -18.750 -3.293 1.00 86.81 116 ALA A C 1
ATOM 856 O O . ALA A 1 116 ? 0.310 -19.880 -3.093 1.00 86.81 116 ALA A O 1
ATOM 857 N N . ARG A 1 117 ? 0.6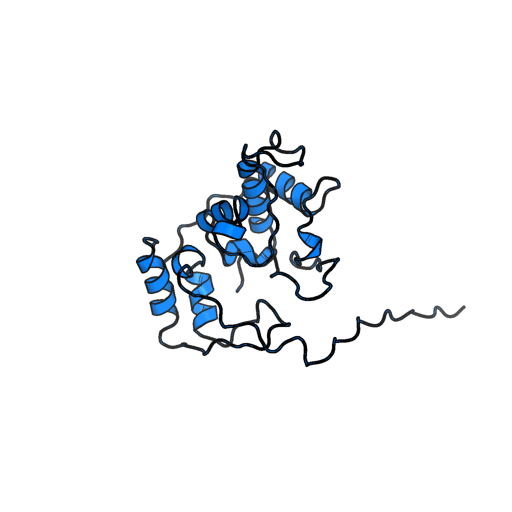51 -17.758 -3.735 1.00 88.81 117 ARG A N 1
ATOM 858 C CA . ARG A 1 117 ? 2.097 -17.920 -3.954 1.00 88.81 117 ARG A CA 1
ATOM 859 C C . ARG A 1 117 ? 2.857 -17.602 -2.660 1.00 88.81 117 ARG A C 1
ATOM 861 O O . ARG A 1 117 ? 2.850 -16.444 -2.241 1.00 88.81 117 ARG A O 1
ATOM 868 N N . PRO A 1 118 ? 3.521 -18.584 -2.024 1.00 87.38 118 PRO A N 1
ATOM 869 C CA . PRO A 1 118 ? 4.255 -18.347 -0.788 1.00 87.38 118 PRO A CA 1
ATOM 870 C C . PRO A 1 118 ? 5.536 -17.543 -1.038 1.00 87.38 118 PRO A C 1
ATOM 872 O O . PRO A 1 118 ? 6.088 -17.544 -2.140 1.00 87.38 118 PRO A O 1
ATOM 875 N N . ALA A 1 119 ? 6.036 -16.902 0.017 1.00 88.56 119 ALA A N 1
ATOM 876 C CA . ALA A 1 119 ? 7.363 -16.298 0.006 1.00 88.56 119 ALA A CA 1
ATOM 877 C C . ALA A 1 119 ? 8.460 -17.375 -0.130 1.00 88.56 119 ALA A C 1
ATOM 879 O O . ALA A 1 119 ? 8.327 -18.474 0.411 1.00 88.56 119 ALA A O 1
ATOM 880 N N . THR A 1 120 ? 9.548 -17.064 -0.836 1.00 85.25 120 THR A N 1
ATOM 881 C CA . THR A 1 120 ? 10.559 -18.047 -1.261 1.00 85.25 120 THR A CA 1
ATOM 882 C C . THR A 1 120 ? 11.822 -18.077 -0.403 1.00 85.25 120 THR A C 1
ATOM 884 O O . THR A 1 120 ? 12.520 -19.088 -0.413 1.00 85.25 120 THR A O 1
ATOM 887 N N . GLN A 1 121 ? 12.146 -17.005 0.328 1.00 73.69 121 GLN A N 1
ATOM 888 C CA . GLN A 1 121 ? 13.412 -16.874 1.067 1.00 73.69 121 GLN A CA 1
ATOM 889 C C . GLN A 1 121 ? 13.210 -16.223 2.441 1.00 73.69 121 GLN A C 1
ATOM 891 O O . GLN A 1 121 ? 13.794 -15.197 2.782 1.00 73.69 121 GLN A O 1
ATOM 896 N N . VAL A 1 122 ? 12.365 -16.849 3.256 1.00 65.06 122 VAL A N 1
ATOM 897 C CA . VAL A 1 122 ? 12.024 -16.353 4.589 1.00 65.06 122 VAL A CA 1
ATOM 898 C C . VAL A 1 122 ? 12.924 -17.014 5.629 1.00 65.06 122 VAL A C 1
ATOM 900 O O . VAL A 1 122 ? 12.597 -18.080 6.144 1.00 65.06 122 VAL A O 1
ATOM 903 N N . PHE A 1 123 ? 14.064 -16.398 5.939 1.00 58.47 123 PHE A N 1
ATOM 904 C CA . PHE A 1 123 ? 14.982 -16.952 6.943 1.00 58.47 123 PHE A CA 1
ATOM 905 C C . PHE A 1 123 ? 14.562 -16.648 8.392 1.00 58.47 123 PHE A C 1
ATOM 907 O O . PHE A 1 123 ? 14.941 -17.394 9.288 1.00 58.47 123 PHE A O 1
ATOM 914 N N . GLU A 1 124 ? 13.731 -15.623 8.636 1.00 64.12 124 GLU A N 1
ATOM 915 C CA . GLU A 1 124 ? 13.306 -15.252 10.001 1.00 64.12 124 GLU A CA 1
ATOM 916 C C . GLU A 1 124 ? 11.828 -14.831 10.087 1.00 64.12 124 GLU A C 1
ATOM 918 O O . GLU A 1 124 ? 11.030 -15.465 10.784 1.00 64.12 124 GLU A O 1
ATOM 923 N N . HIS A 1 125 ? 11.432 -13.776 9.364 1.00 73.94 125 HIS A N 1
ATOM 924 C CA . HIS A 1 125 ? 10.106 -13.164 9.510 1.00 73.94 125 HIS A CA 1
ATOM 925 C C . HIS A 1 125 ? 9.490 -12.780 8.159 1.00 73.94 125 HIS A C 1
ATOM 927 O O . HIS A 1 125 ? 9.902 -11.777 7.573 1.00 73.94 125 HIS A O 1
ATOM 933 N N . PRO A 1 126 ? 8.479 -13.518 7.665 1.00 80.62 126 PRO A N 1
ATOM 934 C CA . PRO A 1 126 ? 7.840 -13.170 6.406 1.00 80.62 126 PRO A CA 1
ATOM 935 C C . PRO A 1 126 ? 7.100 -11.837 6.524 1.00 80.62 126 PRO A C 1
ATOM 937 O O . PRO A 1 126 ? 6.478 -11.526 7.550 1.00 80.62 126 PRO A O 1
ATOM 940 N N . GLY A 1 127 ? 7.147 -11.071 5.437 1.00 86.44 127 GLY A N 1
ATOM 941 C CA . GLY A 1 127 ? 6.292 -9.918 5.217 1.00 86.44 127 GLY A CA 1
ATOM 942 C C . GLY A 1 127 ? 4.817 -10.317 5.156 1.00 86.44 127 GLY A C 1
ATOM 943 O O . GLY A 1 127 ? 4.458 -11.493 5.106 1.00 86.44 127 GLY A O 1
ATOM 944 N N . THR A 1 128 ? 3.935 -9.321 5.184 1.00 89.88 128 THR A N 1
ATOM 945 C CA . THR A 1 128 ? 2.494 -9.556 5.009 1.00 89.88 128 THR A CA 1
ATOM 946 C C . THR A 1 128 ? 2.199 -10.011 3.583 1.00 89.88 128 THR A C 1
ATOM 948 O O . THR A 1 128 ? 2.927 -9.628 2.669 1.00 89.88 128 THR A O 1
ATOM 951 N N . ASP A 1 129 ? 1.122 -10.761 3.369 1.00 92.38 129 ASP A N 1
ATOM 952 C CA . ASP A 1 129 ? 0.658 -11.063 2.011 1.00 92.38 129 ASP A CA 1
ATOM 953 C C . ASP A 1 129 ? 0.364 -9.757 1.250 1.00 92.38 129 ASP A C 1
ATOM 955 O O . ASP A 1 129 ? -0.399 -8.909 1.728 1.00 92.38 129 ASP A O 1
ATOM 959 N N . LEU A 1 130 ? 1.004 -9.565 0.092 1.00 94.19 130 LEU A N 1
ATOM 960 C CA . LEU A 1 130 ? 0.825 -8.354 -0.708 1.00 94.19 130 LEU A CA 1
ATOM 961 C C . LEU A 1 130 ? -0.550 -8.288 -1.369 1.00 94.19 130 LEU A C 1
ATOM 963 O O . LEU A 1 130 ? -0.990 -7.179 -1.667 1.00 94.19 130 LEU A O 1
ATOM 967 N N . ALA A 1 131 ? -1.255 -9.409 -1.542 1.00 94.00 131 ALA A N 1
ATOM 968 C CA . ALA A 1 131 ? -2.614 -9.408 -2.086 1.00 94.00 131 ALA A CA 1
ATOM 969 C C . ALA A 1 131 ? -3.602 -8.631 -1.196 1.00 94.00 131 ALA A C 1
ATOM 971 O O . ALA A 1 131 ? -4.559 -8.048 -1.695 1.00 94.00 131 ALA A O 1
ATOM 972 N N . LEU A 1 132 ? -3.324 -8.530 0.110 1.00 92.75 132 LEU A N 1
ATOM 973 C CA . LEU A 1 132 ? -4.129 -7.760 1.067 1.00 92.75 132 LEU A CA 1
ATOM 974 C C . LEU A 1 132 ? -3.864 -6.246 0.999 1.00 92.75 132 LEU A C 1
ATOM 976 O O . LEU A 1 132 ? -4.561 -5.455 1.636 1.00 92.75 132 LEU A O 1
ATOM 980 N N . THR A 1 133 ? -2.826 -5.822 0.273 1.00 94.44 133 THR A N 1
ATOM 981 C CA . THR A 1 133 ? -2.363 -4.428 0.250 1.00 94.44 133 THR A CA 1
ATOM 982 C C . THR A 1 133 ? -3.450 -3.442 -0.180 1.00 94.44 133 THR A C 1
ATOM 984 O O . THR A 1 133 ? -3.607 -2.447 0.529 1.00 94.44 133 THR A O 1
ATOM 987 N N . PRO A 1 134 ? -4.223 -3.673 -1.261 1.00 94.31 134 PRO A N 1
ATOM 988 C CA . PRO A 1 134 ? -5.189 -2.678 -1.719 1.00 94.31 134 PRO A CA 1
ATOM 989 C C . PRO A 1 134 ? -6.402 -2.509 -0.804 1.00 94.31 134 PRO A C 1
ATOM 991 O O . PRO A 1 134 ? -6.861 -1.385 -0.628 1.00 94.31 134 PRO A O 1
ATOM 994 N N . ALA A 1 135 ? -6.880 -3.587 -0.172 1.00 92.62 135 ALA A N 1
ATOM 995 C CA . ALA A 1 135 ? -7.917 -3.505 0.862 1.00 92.62 135 ALA A CA 1
ATOM 996 C C . ALA A 1 135 ? -7.416 -2.756 2.100 1.00 92.62 135 ALA A C 1
ATOM 998 O O . ALA A 1 135 ? -8.168 -2.033 2.748 1.00 92.62 135 ALA A O 1
ATOM 999 N N . ARG A 1 136 ? -6.140 -2.933 2.447 1.00 94.12 136 ARG A N 1
ATOM 1000 C CA . ARG A 1 136 ? -5.589 -2.457 3.713 1.00 94.12 136 ARG A CA 1
ATOM 1001 C C . ARG A 1 136 ? -5.051 -1.033 3.652 1.00 94.12 136 ARG A C 1
ATOM 1003 O O . ARG A 1 136 ? -5.294 -0.258 4.575 1.00 94.12 136 ARG A O 1
ATOM 1010 N N . LEU A 1 137 ? -4.271 -0.696 2.628 1.00 95.81 137 LEU A N 1
ATOM 1011 C CA . LEU A 1 137 ? -3.526 0.561 2.551 1.00 95.81 137 LEU A CA 1
ATOM 1012 C C . LEU A 1 137 ? -4.251 1.621 1.717 1.00 95.81 137 LEU A C 1
ATOM 1014 O O . LEU A 1 137 ? -4.986 1.324 0.775 1.00 95.81 137 LEU A O 1
ATOM 1018 N N . ARG A 1 138 ? -3.990 2.894 2.019 1.00 96.69 138 ARG A N 1
ATOM 1019 C CA . ARG A 1 138 ? -4.242 3.987 1.072 1.00 96.69 138 ARG A CA 1
ATOM 1020 C C . ARG A 1 138 ? -3.181 3.982 -0.016 1.00 96.69 138 ARG A C 1
ATOM 1022 O O . ARG A 1 138 ? -1.995 3.854 0.286 1.00 96.69 138 ARG A O 1
ATOM 1029 N N . HIS A 1 139 ? -3.596 4.232 -1.256 1.00 96.94 139 HIS A N 1
ATOM 1030 C CA . HIS A 1 139 ? -2.677 4.366 -2.391 1.00 96.94 139 HIS A CA 1
ATOM 1031 C C . HIS A 1 139 ? -1.613 5.443 -2.144 1.00 96.94 139 HIS A C 1
ATOM 1033 O O . HIS A 1 139 ? -0.426 5.185 -2.306 1.00 96.94 139 HIS A O 1
ATOM 1039 N N . GLY A 1 140 ? -2.012 6.614 -1.634 1.00 96.00 140 GLY A N 1
ATOM 1040 C CA . GLY A 1 140 ? -1.071 7.694 -1.324 1.00 96.00 140 GLY A CA 1
ATOM 1041 C C . GLY A 1 140 ? -0.004 7.305 -0.293 1.00 96.00 140 GLY A C 1
ATOM 1042 O O . GLY A 1 140 ? 1.165 7.647 -0.470 1.00 96.00 140 GLY A O 1
ATOM 1043 N N . PHE A 1 141 ? -0.377 6.558 0.754 1.00 96.56 141 PHE A N 1
ATOM 1044 C CA . PHE A 1 141 ? 0.594 6.022 1.713 1.00 96.56 141 PHE A CA 1
ATOM 1045 C C . PHE A 1 141 ? 1.502 4.983 1.051 1.00 96.56 141 PHE A C 1
ATOM 1047 O O . PHE A 1 141 ? 2.719 5.059 1.202 1.00 96.56 141 PHE A O 1
ATOM 1054 N N . TYR A 1 142 ? 0.921 4.042 0.296 1.00 96.75 142 TYR A N 1
ATOM 1055 C CA . TYR A 1 142 ? 1.662 3.018 -0.442 1.00 96.75 142 TYR A CA 1
ATOM 1056 C C . TYR A 1 142 ? 2.738 3.640 -1.338 1.00 96.75 142 TYR A C 1
ATOM 1058 O O . TYR A 1 142 ? 3.898 3.252 -1.242 1.00 96.75 142 TYR A O 1
ATOM 1066 N N . MET A 1 143 ? 2.385 4.652 -2.133 1.00 97.19 143 MET A N 1
ATOM 1067 C CA . MET A 1 143 ? 3.326 5.322 -3.030 1.00 97.19 143 MET A CA 1
ATOM 1068 C C . MET A 1 143 ? 4.471 5.981 -2.258 1.00 97.19 143 MET A C 1
ATOM 1070 O O . MET A 1 143 ? 5.635 5.760 -2.587 1.00 97.19 143 MET A O 1
ATOM 1074 N N . ARG A 1 144 ? 4.174 6.737 -1.190 1.00 95.56 144 ARG A N 1
ATOM 1075 C CA . ARG A 1 144 ? 5.217 7.358 -0.353 1.00 95.56 144 ARG A CA 1
ATOM 1076 C C . ARG A 1 144 ? 6.138 6.320 0.284 1.00 95.56 144 ARG A C 1
ATOM 1078 O O . ARG A 1 144 ? 7.349 6.514 0.297 1.00 95.56 144 ARG A O 1
ATOM 1085 N N . TRP A 1 145 ? 5.569 5.231 0.795 1.00 95.00 145 TRP A N 1
ATOM 1086 C CA . TRP A 1 145 ? 6.333 4.162 1.429 1.00 95.00 145 TRP A CA 1
ATOM 1087 C C . TRP A 1 145 ? 7.193 3.392 0.424 1.00 95.00 145 TRP A C 1
ATOM 1089 O O . TRP A 1 145 ? 8.331 3.089 0.739 1.00 95.00 145 TRP A O 1
ATOM 1099 N N . MET A 1 146 ? 6.710 3.131 -0.794 1.00 95.88 146 MET A N 1
ATOM 1100 C CA . MET A 1 146 ? 7.509 2.487 -1.848 1.00 95.88 146 MET A CA 1
ATOM 1101 C C . MET A 1 146 ? 8.672 3.359 -2.337 1.00 95.88 146 MET A C 1
ATOM 1103 O O . MET A 1 146 ? 9.707 2.828 -2.737 1.00 95.88 146 MET A O 1
ATOM 1107 N N . HIS A 1 147 ? 8.517 4.686 -2.306 1.00 95.00 147 HIS A N 1
ATOM 1108 C CA . HIS A 1 147 ? 9.594 5.610 -2.658 1.00 95.00 147 HIS A CA 1
ATOM 1109 C C . HIS A 1 147 ? 10.717 5.636 -1.622 1.00 95.00 147 HIS A C 1
ATOM 1111 O O . HIS A 1 147 ? 11.881 5.596 -2.009 1.00 95.00 147 HIS A O 1
ATOM 1117 N N . ASP A 1 148 ? 10.378 5.684 -0.335 1.00 93.50 148 ASP A N 1
ATOM 1118 C CA . ASP A 1 148 ? 11.364 5.718 0.746 1.00 93.50 148 ASP A CA 1
ATOM 1119 C C . ASP A 1 148 ? 10.826 4.978 1.983 1.00 93.50 148 ASP A C 1
ATOM 1121 O O . ASP A 1 148 ? 10.242 5.586 2.894 1.00 93.50 148 ASP A O 1
ATOM 1125 N N . PRO A 1 149 ? 10.983 3.640 2.027 1.00 91.94 149 PRO A N 1
ATOM 1126 C CA . PRO A 1 149 ? 10.440 2.852 3.120 1.00 91.94 149 PRO A CA 1
ATOM 1127 C C . PRO A 1 149 ? 11.062 3.227 4.464 1.00 91.94 149 PRO A C 1
ATOM 1129 O O . PRO A 1 149 ? 10.349 3.298 5.463 1.00 91.94 149 PRO A O 1
ATOM 1132 N N . ALA A 1 150 ? 12.371 3.496 4.494 1.00 90.06 150 ALA A N 1
ATOM 1133 C CA . ALA A 1 150 ? 13.110 3.785 5.719 1.00 90.06 150 ALA A CA 1
ATOM 1134 C C . ALA A 1 150 ? 12.649 5.091 6.378 1.00 90.06 150 ALA A C 1
ATOM 1136 O O . ALA A 1 150 ? 12.570 5.161 7.606 1.00 90.06 150 ALA A O 1
ATOM 1137 N N . ARG A 1 151 ? 12.286 6.100 5.577 1.00 89.94 151 ARG A N 1
ATOM 1138 C CA . ARG A 1 151 ? 11.775 7.384 6.070 1.00 89.94 151 ARG A CA 1
ATOM 1139 C C . ARG A 1 151 ? 10.336 7.324 6.567 1.00 89.94 151 ARG A C 1
ATOM 1141 O O . ARG A 1 151 ? 9.976 8.095 7.454 1.00 89.94 151 ARG A O 1
ATOM 1148 N N . ILE A 1 152 ? 9.503 6.463 5.983 1.00 89.19 152 ILE A N 1
ATOM 1149 C CA . ILE A 1 152 ? 8.087 6.359 6.355 1.00 89.19 152 ILE A CA 1
ATOM 1150 C C . ILE A 1 152 ? 7.890 5.335 7.481 1.00 89.19 152 ILE A C 1
ATOM 1152 O O . ILE A 1 152 ? 7.376 5.680 8.542 1.00 89.19 152 ILE A O 1
ATOM 1156 N N . GLU A 1 153 ? 8.309 4.086 7.269 1.00 84.00 153 GLU A N 1
ATOM 1157 C CA . GLU A 1 153 ? 8.268 3.006 8.258 1.00 84.00 153 GLU A CA 1
ATOM 1158 C C . GLU A 1 153 ? 9.371 1.970 7.978 1.00 84.00 153 GLU A C 1
ATOM 1160 O O . GLU A 1 153 ? 9.241 1.118 7.089 1.00 84.00 153 GLU A O 1
ATOM 1165 N N . ALA A 1 154 ? 10.431 1.993 8.789 1.00 69.44 154 ALA A N 1
ATOM 1166 C CA . ALA A 1 154 ? 11.570 1.083 8.680 1.00 69.44 154 ALA A CA 1
ATOM 1167 C C . ALA A 1 154 ? 11.226 -0.342 9.162 1.00 69.44 154 ALA A C 1
ATOM 1169 O O . ALA A 1 154 ? 11.589 -0.766 10.257 1.00 69.44 154 ALA A O 1
ATOM 1170 N N . VAL A 1 155 ? 10.505 -1.100 8.331 1.00 71.69 155 VAL A N 1
ATOM 1171 C CA . VAL A 1 155 ? 10.092 -2.493 8.606 1.00 71.69 155 VAL A CA 1
ATOM 1172 C C . VAL A 1 155 ? 10.908 -3.541 7.835 1.00 71.69 155 VAL A C 1
ATOM 1174 O O . VAL A 1 155 ? 10.454 -4.673 7.679 1.00 71.69 155 VAL A O 1
ATOM 1177 N N . GLY A 1 156 ? 12.106 -3.176 7.365 1.00 80.94 156 GLY A N 1
ATOM 1178 C CA . GLY A 1 156 ? 13.010 -4.060 6.613 1.00 80.94 156 GLY A CA 1
ATOM 1179 C C . GLY A 1 156 ? 12.720 -4.159 5.109 1.00 80.94 156 GLY A C 1
ATOM 1180 O O . GLY A 1 156 ? 13.334 -4.976 4.430 1.00 80.94 156 GLY A O 1
ATOM 1181 N N . MET A 1 157 ? 11.799 -3.346 4.581 1.00 89.25 157 MET A N 1
ATOM 1182 C CA . MET A 1 157 ? 11.573 -3.232 3.135 1.00 89.25 157 MET A CA 1
ATOM 1183 C C . MET A 1 157 ? 12.774 -2.514 2.485 1.00 89.25 157 MET A C 1
ATOM 1185 O O . MET A 1 157 ? 13.138 -1.437 2.966 1.00 89.25 157 MET A O 1
ATOM 1189 N N . PRO A 1 158 ? 13.402 -3.077 1.434 1.00 89.94 158 PRO A N 1
ATOM 1190 C CA . PRO A 1 158 ? 14.528 -2.441 0.757 1.00 89.94 158 PRO A CA 1
ATOM 1191 C C . PRO A 1 158 ? 14.089 -1.224 -0.061 1.00 89.94 158 PRO A C 1
ATOM 1193 O O . PRO A 1 158 ? 12.948 -1.127 -0.512 1.00 89.94 158 PRO A O 1
ATOM 1196 N N . GLN A 1 159 ? 15.033 -0.319 -0.299 1.00 92.44 159 GLN A N 1
ATOM 1197 C CA . GLN A 1 159 ? 14.873 0.765 -1.260 1.00 92.44 159 GLN A CA 1
ATOM 1198 C C . GLN A 1 159 ? 15.155 0.241 -2.676 1.00 92.44 159 GLN A C 1
ATOM 1200 O O . GLN A 1 159 ? 16.186 -0.388 -2.914 1.00 92.44 159 GLN A O 1
ATOM 1205 N N . PHE A 1 160 ? 14.230 0.478 -3.610 1.00 93.88 160 PHE A N 1
ATOM 1206 C CA . PHE A 1 160 ? 14.330 -0.022 -4.989 1.00 93.88 160 PHE A CA 1
ATOM 1207 C C . PHE A 1 160 ? 14.757 1.034 -6.011 1.00 93.88 160 PHE A C 1
ATOM 1209 O O . PHE A 1 160 ? 15.332 0.683 -7.043 1.00 93.88 160 PHE A O 1
ATOM 1216 N N . GLY A 1 161 ? 14.429 2.299 -5.745 1.00 94.75 161 GLY A N 1
ATOM 1217 C CA . GLY A 1 161 ? 14.783 3.431 -6.589 1.00 94.75 161 GLY A CA 1
ATOM 1218 C C . GLY A 1 161 ? 15.964 4.209 -6.023 1.00 94.75 161 GLY A C 1
ATOM 1219 O O . GLY A 1 161 ? 16.148 4.261 -4.807 1.00 94.75 161 GLY A O 1
ATOM 1220 N N . ASP A 1 162 ? 16.748 4.817 -6.902 1.00 94.50 162 ASP A N 1
ATOM 1221 C CA . ASP A 1 162 ? 17.801 5.758 -6.534 1.00 94.50 162 ASP A CA 1
ATOM 1222 C C . ASP A 1 162 ? 17.255 7.179 -6.295 1.00 94.50 162 ASP A C 1
ATOM 1224 O O . ASP A 1 162 ? 16.063 7.458 -6.463 1.00 94.50 162 ASP A O 1
ATOM 1228 N N . ASP A 1 163 ? 18.148 8.099 -5.929 1.00 92.06 163 ASP A N 1
ATOM 1229 C CA . ASP A 1 163 ? 17.815 9.500 -5.641 1.00 92.06 163 ASP A CA 1
ATOM 1230 C C . ASP A 1 163 ? 17.318 10.279 -6.876 1.00 92.06 163 ASP A C 1
ATOM 1232 O O . ASP A 1 163 ? 16.787 11.383 -6.747 1.00 92.06 163 ASP A O 1
ATOM 1236 N N . THR A 1 164 ? 17.459 9.714 -8.081 1.00 94.75 164 THR A N 1
ATOM 1237 C CA . THR A 1 164 ? 16.936 10.285 -9.332 1.00 94.75 164 THR A CA 1
ATOM 1238 C C . THR A 1 164 ? 15.536 9.771 -9.675 1.00 94.75 164 THR A C 1
ATOM 1240 O O . THR A 1 164 ? 14.912 10.236 -10.631 1.00 94.75 164 THR A O 1
ATOM 1243 N N . GLY A 1 165 ? 15.002 8.840 -8.877 1.00 94.75 165 GLY A N 1
ATOM 1244 C CA . GLY A 1 165 ? 13.695 8.231 -9.094 1.00 94.75 165 GLY A CA 1
ATOM 1245 C C . GLY A 1 165 ? 13.701 7.145 -10.169 1.00 94.75 165 GLY A C 1
ATOM 1246 O O . GLY A 1 165 ? 12.634 6.823 -10.705 1.00 94.75 165 GLY A O 1
ATOM 1247 N N . LEU A 1 166 ? 14.870 6.584 -10.483 1.00 97.31 166 LEU A N 1
ATOM 1248 C CA . LEU A 1 166 ? 15.024 5.448 -11.382 1.00 97.31 166 LEU A CA 1
ATOM 1249 C C . LEU A 1 166 ? 15.232 4.159 -10.592 1.00 97.31 166 LEU A C 1
ATOM 1251 O O . LEU A 1 166 ? 15.763 4.166 -9.487 1.00 97.31 166 LEU A O 1
ATOM 1255 N N . THR A 1 167 ? 14.812 3.036 -11.160 1.00 96.56 167 THR A N 1
ATOM 1256 C CA . THR A 1 167 ? 15.096 1.695 -10.643 1.00 96.56 167 THR A CA 1
ATOM 1257 C C . THR A 1 167 ? 15.956 0.928 -11.641 1.00 96.56 167 THR A C 1
ATOM 1259 O O . THR A 1 167 ? 16.080 1.297 -12.808 1.00 96.56 167 THR A O 1
ATOM 1262 N N . GLY A 1 168 ? 16.492 -0.217 -11.216 1.00 94.62 168 GLY A N 1
ATOM 1263 C CA . GLY A 1 168 ? 17.177 -1.142 -12.122 1.00 94.62 168 GLY A CA 1
ATOM 1264 C C . GLY A 1 168 ? 16.250 -1.940 -13.050 1.00 94.62 168 GLY A C 1
ATOM 1265 O O . GLY A 1 168 ? 16.704 -2.927 -13.625 1.00 94.62 168 GLY A O 1
ATOM 1266 N N . LYS A 1 169 ? 14.948 -1.618 -13.138 1.00 96.25 169 LYS A N 1
ATOM 1267 C CA . LYS A 1 169 ? 13.966 -2.408 -13.904 1.00 96.25 169 LYS A CA 1
ATOM 1268 C C . LYS A 1 169 ? 13.667 -1.764 -15.259 1.00 96.25 169 LYS A C 1
ATOM 1270 O O . LYS A 1 169 ? 13.467 -0.556 -15.308 1.00 96.25 169 LYS A O 1
ATOM 1275 N N . PRO A 1 170 ? 13.552 -2.541 -16.352 1.00 95.69 170 PRO A N 1
ATOM 1276 C CA . PRO A 1 170 ? 13.462 -1.990 -17.709 1.00 95.69 170 PRO A CA 1
ATOM 1277 C C . PRO A 1 170 ? 12.072 -1.443 -18.079 1.00 95.69 170 PRO A C 1
ATOM 1279 O O . PRO A 1 170 ? 11.889 -0.886 -19.159 1.00 95.69 170 PRO A O 1
ATOM 1282 N N . PHE A 1 171 ? 11.064 -1.622 -17.224 1.00 96.88 171 PHE A N 1
ATOM 1283 C CA . PHE A 1 171 ? 9.686 -1.224 -17.515 1.00 96.88 171 PHE A CA 1
ATOM 1284 C C . PHE A 1 171 ? 9.466 0.273 -17.279 1.00 96.88 171 PHE A C 1
ATOM 1286 O O . PHE A 1 171 ? 10.078 0.848 -16.384 1.00 96.88 171 PHE A O 1
ATOM 1293 N N . LEU A 1 172 ? 8.552 0.894 -18.036 1.00 97.44 172 LEU A N 1
ATOM 1294 C CA . LEU A 1 172 ? 8.125 2.289 -17.821 1.00 97.44 172 LEU A CA 1
ATOM 1295 C C . LEU A 1 172 ? 9.313 3.268 -17.730 1.00 97.44 172 LEU A C 1
ATOM 1297 O O . LEU A 1 172 ? 9.400 4.077 -16.807 1.00 97.44 172 LEU A O 1
ATOM 1301 N N . GLU A 1 173 ? 10.256 3.137 -18.669 1.00 97.31 173 GLU A N 1
ATOM 1302 C CA . GLU A 1 173 ? 11.464 3.975 -18.774 1.00 97.31 173 GLU A CA 1
ATOM 1303 C C . GLU A 1 173 ? 12.364 3.934 -17.523 1.00 97.31 173 GLU A C 1
ATOM 1305 O O . GLU A 1 173 ? 13.127 4.860 -17.265 1.00 97.31 173 GLU A O 1
ATOM 1310 N N . GLY A 1 174 ? 12.262 2.879 -16.709 1.00 97.25 174 GLY A N 1
ATOM 1311 C CA . GLY A 1 174 ? 13.009 2.770 -15.456 1.00 97.25 174 GLY A CA 1
ATOM 1312 C C . GLY A 1 174 ? 12.455 3.627 -14.319 1.00 97.25 174 GLY A C 1
ATOM 1313 O O . GLY A 1 174 ? 13.028 3.635 -13.236 1.00 97.25 174 GLY A O 1
ATOM 1314 N N . ARG A 1 175 ? 11.344 4.343 -14.519 1.00 98.19 175 ARG A N 1
ATOM 1315 C CA . ARG A 1 175 ? 10.832 5.304 -13.537 1.00 98.19 175 ARG A CA 1
ATOM 1316 C C . ARG A 1 175 ? 10.144 4.595 -12.374 1.00 98.19 175 ARG A C 1
ATOM 1318 O O . ARG A 1 175 ? 9.148 3.895 -12.557 1.00 98.19 175 ARG A O 1
ATOM 1325 N N . ALA A 1 176 ? 10.622 4.857 -11.161 1.00 97.88 176 ALA A N 1
ATOM 1326 C CA . ALA A 1 176 ? 10.158 4.227 -9.929 1.00 97.88 176 ALA A CA 1
ATOM 1327 C C . ALA A 1 176 ? 8.657 4.429 -9.678 1.00 97.88 176 ALA A C 1
ATOM 1329 O O . ALA A 1 176 ? 7.930 3.461 -9.491 1.00 97.88 176 ALA A O 1
ATOM 1330 N N . GLY A 1 177 ? 8.172 5.674 -9.746 1.00 98.06 177 GLY A N 1
ATOM 1331 C CA . GLY A 1 177 ? 6.760 5.994 -9.489 1.00 98.06 177 GLY A CA 1
ATOM 1332 C C . GLY A 1 177 ? 5.790 5.191 -10.370 1.00 98.06 177 GLY A C 1
ATOM 1333 O O . GLY A 1 177 ? 4.970 4.450 -9.833 1.00 98.06 177 GLY A O 1
ATOM 1334 N N . PRO A 1 178 ? 5.902 5.262 -11.710 1.00 98.50 178 PRO A N 1
ATOM 1335 C CA . PRO A 1 178 ? 5.080 4.454 -12.611 1.00 98.50 178 PRO A CA 1
ATOM 1336 C C . PRO A 1 178 ? 5.174 2.942 -12.360 1.00 98.50 178 PRO A C 1
ATOM 1338 O O . PRO A 1 178 ? 4.165 2.246 -12.430 1.00 98.50 178 PRO A O 1
ATOM 1341 N N . GLN A 1 179 ? 6.360 2.416 -12.037 1.00 98.44 179 GLN A N 1
ATOM 1342 C CA . GLN A 1 179 ? 6.531 0.993 -11.725 1.00 98.44 179 GLN A CA 1
ATOM 1343 C C . GLN A 1 179 ? 5.837 0.584 -10.420 1.00 98.44 179 GLN A C 1
ATOM 1345 O O . GLN A 1 179 ? 5.212 -0.475 -10.364 1.00 98.44 179 GLN A O 1
ATOM 1350 N N . TYR A 1 180 ? 5.915 1.412 -9.378 1.00 98.19 180 TYR A N 1
ATOM 1351 C CA . TYR A 1 180 ? 5.216 1.166 -8.116 1.00 98.19 180 TYR A CA 1
ATOM 1352 C C . TYR A 1 180 ? 3.701 1.236 -8.310 1.00 98.19 180 TYR A C 1
ATOM 1354 O O . TYR A 1 180 ? 2.982 0.369 -7.816 1.00 98.19 180 TYR A O 1
ATOM 1362 N N . ASP A 1 181 ? 3.209 2.199 -9.095 1.00 98.31 181 ASP A N 1
ATOM 1363 C CA . ASP A 1 181 ? 1.785 2.253 -9.428 1.00 98.31 181 ASP A CA 1
ATOM 1364 C C . ASP A 1 181 ? 1.344 1.022 -10.229 1.00 98.31 181 ASP A C 1
ATOM 1366 O O . ASP A 1 181 ? 0.329 0.416 -9.907 1.00 98.31 181 ASP A O 1
ATOM 1370 N N . ALA A 1 182 ? 2.139 0.566 -11.199 1.00 98.50 182 ALA A N 1
ATOM 1371 C CA . ALA A 1 182 ? 1.850 -0.656 -11.946 1.00 98.50 182 ALA A CA 1
ATOM 1372 C C . ALA A 1 182 ? 1.704 -1.882 -11.025 1.00 98.50 182 ALA A C 1
ATOM 1374 O O . ALA A 1 182 ? 0.764 -2.665 -11.180 1.00 98.50 182 ALA A O 1
ATOM 1375 N N . ILE A 1 183 ? 2.580 -2.025 -10.020 1.00 98.00 183 ILE A N 1
ATOM 1376 C CA . ILE A 1 183 ? 2.454 -3.063 -8.984 1.00 98.00 183 ILE A CA 1
ATOM 1377 C C . ILE A 1 183 ? 1.136 -2.903 -8.221 1.00 98.00 183 ILE A C 1
ATOM 1379 O O . ILE A 1 183 ? 0.412 -3.882 -8.048 1.00 98.00 183 ILE A O 1
ATOM 1383 N N . TRP A 1 184 ? 0.787 -1.686 -7.800 1.00 97.75 184 TRP A N 1
ATOM 1384 C CA . TRP A 1 184 ? -0.492 -1.408 -7.146 1.00 97.75 184 TRP A CA 1
ATOM 1385 C C . TRP A 1 184 ? -1.697 -1.805 -8.012 1.00 97.75 184 TRP A C 1
ATOM 1387 O O . TRP A 1 184 ? -2.601 -2.482 -7.516 1.00 97.75 184 TRP A O 1
ATOM 1397 N N . GLN A 1 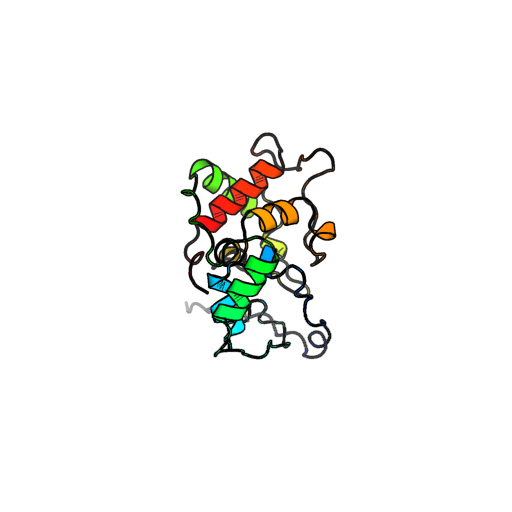185 ? -1.699 -1.460 -9.305 1.00 98.00 185 GLN A N 1
ATOM 1398 C CA . GLN A 1 185 ? -2.752 -1.861 -10.247 1.00 98.00 185 GLN A CA 1
ATOM 1399 C C . GLN A 1 185 ? -2.867 -3.383 -10.345 1.00 98.00 185 GLN A C 1
ATOM 1401 O O . GLN A 1 185 ? -3.973 -3.923 -10.325 1.00 98.00 185 GLN A O 1
ATOM 1406 N N . HIS A 1 186 ? -1.734 -4.089 -10.395 1.00 97.44 186 HIS A N 1
ATOM 1407 C CA . HIS A 1 186 ? -1.748 -5.546 -10.409 1.00 97.44 186 HIS A CA 1
ATOM 1408 C C . HIS A 1 186 ? -2.338 -6.123 -9.123 1.00 97.44 186 HIS A C 1
ATOM 1410 O O . HIS A 1 186 ? -3.235 -6.959 -9.190 1.00 97.44 186 HIS A O 1
ATOM 1416 N N . LEU A 1 187 ? -1.898 -5.652 -7.953 1.00 96.50 187 LEU A N 1
ATOM 1417 C CA . LEU A 1 187 ? -2.431 -6.122 -6.672 1.00 96.50 187 LEU A CA 1
ATOM 1418 C C . LEU A 1 187 ? -3.945 -5.885 -6.572 1.00 96.50 187 LEU A C 1
ATOM 1420 O O . LEU A 1 187 ? -4.661 -6.744 -6.070 1.00 96.50 187 LEU A O 1
ATOM 1424 N N . ARG A 1 188 ? -4.449 -4.767 -7.109 1.00 95.81 188 ARG A N 1
ATOM 1425 C CA . ARG A 1 188 ? -5.892 -4.475 -7.202 1.00 95.81 188 ARG A CA 1
ATOM 1426 C C . ARG A 1 188 ? -6.661 -5.404 -8.136 1.00 95.81 188 ARG A C 1
ATOM 1428 O O . ARG A 1 188 ? -7.870 -5.538 -7.980 1.00 95.81 188 ARG A O 1
ATOM 1435 N N . SER A 1 189 ? -5.981 -6.019 -9.099 1.00 94.62 189 SER A N 1
ATOM 1436 C CA . SER A 1 189 ? -6.569 -7.001 -10.015 1.00 94.62 189 SER A CA 1
ATOM 1437 C C . SER A 1 189 ? -6.647 -8.414 -9.424 1.00 94.62 189 SER A C 1
ATOM 1439 O O . SER A 1 189 ? -7.318 -9.273 -9.996 1.00 94.62 189 SER A O 1
ATOM 1441 N N . LEU A 1 190 ? -5.977 -8.673 -8.291 1.00 92.19 190 LEU A N 1
ATOM 1442 C CA . LEU A 1 190 ? -5.941 -10.003 -7.690 1.00 92.19 190 LEU A CA 1
ATOM 1443 C C . LEU A 1 190 ? -7.272 -10.361 -7.001 1.00 92.19 190 LEU A C 1
ATOM 1445 O O . LEU A 1 190 ? -7.873 -9.518 -6.325 1.00 92.19 190 LEU A O 1
ATOM 1449 N N . PRO A 1 191 ? -7.710 -11.633 -7.085 1.00 73.75 191 PRO A N 1
ATOM 1450 C CA . PRO A 1 191 ? -8.815 -12.129 -6.273 1.00 73.75 191 PRO A CA 1
ATOM 1451 C C . PRO A 1 191 ? -8.441 -12.035 -4.785 1.00 73.75 191 PRO A C 1
ATOM 1453 O O . PRO A 1 191 ? -7.361 -12.478 -4.399 1.00 73.75 191 PRO A O 1
ATOM 1456 N N . GLY A 1 192 ? -9.315 -11.468 -3.951 1.00 61.53 192 GLY A N 1
ATOM 1457 C CA . GLY A 1 192 ? -9.072 -11.314 -2.507 1.00 61.53 192 GLY A CA 1
ATOM 1458 C C . GLY A 1 192 ? -8.566 -9.936 -2.068 1.00 61.53 192 GLY A C 1
ATOM 1459 O O . GLY A 1 192 ? -8.489 -9.681 -0.872 1.00 61.53 192 GLY A O 1
ATOM 1460 N N . ALA A 1 193 ? -8.336 -8.993 -2.991 1.00 56.31 193 ALA A N 1
ATOM 1461 C CA . ALA A 1 193 ? -8.035 -7.595 -2.654 1.00 56.31 193 ALA A CA 1
ATOM 1462 C C . ALA A 1 193 ? -9.192 -6.848 -1.944 1.00 56.31 193 ALA A C 1
ATOM 1464 O O . ALA A 1 193 ? -9.061 -5.654 -1.681 1.00 56.31 193 ALA A O 1
ATOM 1465 N N . ALA A 1 194 ? -10.314 -7.523 -1.661 1.00 41.47 194 ALA A N 1
ATOM 1466 C CA . ALA A 1 194 ? -11.546 -6.957 -1.115 1.00 41.47 194 ALA A CA 1
ATOM 1467 C C . ALA A 1 194 ? -12.064 -7.641 0.169 1.00 41.47 194 ALA A C 1
ATOM 1469 O O . ALA A 1 194 ? -13.057 -7.161 0.709 1.00 41.47 194 ALA A O 1
ATOM 1470 N N . GLU A 1 195 ? -11.435 -8.710 0.677 1.00 35.44 195 GLU A N 1
ATOM 1471 C CA . GLU A 1 195 ? -11.907 -9.381 1.903 1.00 35.44 195 GLU A CA 1
ATOM 1472 C C . GLU A 1 195 ? -10.899 -9.248 3.065 1.00 35.44 195 GLU A C 1
ATOM 1474 O O . GLU A 1 195 ? -9.719 -9.558 2.878 1.00 35.44 195 GLU A O 1
ATOM 1479 N N . PRO A 1 196 ? -11.331 -8.736 4.237 1.00 40.50 196 PRO A N 1
ATOM 1480 C CA . PRO A 1 196 ? -10.510 -8.625 5.444 1.00 40.50 196 PRO A CA 1
ATOM 1481 C C . PRO A 1 196 ? -10.288 -9.956 6.179 1.00 40.50 196 PRO A C 1
ATOM 1483 O O . PRO A 1 196 ? -11.180 -10.832 6.140 1.00 40.50 196 PRO A O 1
#

Secondary structure (DSSP, 8-state):
--------PPPPPPPGGGSS-PPPPP-TTHHHHB-HHHHHHHHHS----SSTT----PPP-GGGHHHHHHHHHHTTT--SSPPPPPPP-HHHHHHHHHHHHSTT--SHHHH--BTTB--S--SS-PPPPGGGHHHHB-HHHHHHHHH-HHHH--SSPPP-B-TTSBBS--SGGGBHHHHHHHHHHHHHHSTTTT--

Sequence (196 aa):
ATLAATFVAAPAKPPPTMYADRPAPHLTQAGDKLRPEWMAPFIAGPAAPLRPWLHLRMPGFAWNAELIAQGLAQSHGHAPVTPADAPVDPVHAAIGEKLLHGADAFICTQCHAIGARPATQVFEHPGTDLALTPARLRHGFYMRWMHDPARIEAVGMPQFGDDTGLTGKPFLEGRAGPQYDAIWQHLRSLPGAAEP

Foldseek 3Di:
DDDDDDDDDDDDDDDPPQAPDDDDDDCLCVLQWWFLQVQLVVQQDPDDDLFPSHPDGDDHDNVCSLVVSLVSNVVVVHHSGHPDDDAQDVVLLVLLCCLPDNPLHDQLLCQEAAVVRHRDNCPDGHHGHLLQRLNTTDPVLQLVCQQPVCVNPPPPDDHAADPVQAGPGPPPVRGNNSNSVSNVSNSVVDPPNHPD

pLDDT: mean 85.64, std 17.39, range [35.44, 98.5]

Radius of gyration: 18.67 Å; chains: 1; bounding box: 36×66×42 Å